Protein AF-A0A432IZ81-F1 (afdb_monomer_lite)

Structure (mmCIF, N/CA/C/O backbone):
data_AF-A0A432IZ81-F1
#
_entry.id   AF-A0A432IZ81-F1
#
loop_
_atom_site.group_PDB
_atom_site.id
_atom_site.type_symbol
_atom_site.label_atom_id
_atom_site.label_alt_id
_atom_site.label_comp_id
_atom_site.label_asym_id
_atom_site.label_entity_id
_atom_site.label_seq_id
_atom_site.pdbx_PDB_ins_code
_atom_site.Cartn_x
_atom_site.Cartn_y
_atom_site.Cartn_z
_atom_site.occupancy
_atom_site.B_iso_or_equiv
_atom_site.auth_seq_id
_atom_site.auth_comp_id
_atom_site.auth_asym_id
_atom_site.auth_atom_id
_atom_site.pdbx_PDB_model_num
ATOM 1 N N . MET A 1 1 ? 14.296 12.253 6.112 1.00 61.66 1 MET A N 1
ATOM 2 C CA . MET A 1 1 ? 14.002 12.483 7.548 1.00 61.66 1 MET A CA 1
ATOM 3 C C . MET A 1 1 ? 13.431 11.189 8.101 1.00 61.66 1 MET A C 1
ATOM 5 O O . MET A 1 1 ? 12.514 10.662 7.489 1.00 61.66 1 MET A O 1
ATOM 9 N N . THR A 1 2 ? 14.007 10.631 9.163 1.00 78.88 2 THR A N 1
ATOM 10 C CA . THR A 1 2 ? 13.543 9.370 9.764 1.00 78.88 2 THR A CA 1
ATOM 11 C C . THR A 1 2 ? 12.497 9.639 10.846 1.00 78.88 2 THR A C 1
ATOM 13 O O . THR A 1 2 ? 12.440 10.733 11.414 1.00 78.88 2 THR A O 1
ATOM 16 N N . LEU A 1 3 ? 11.654 8.644 11.131 1.00 90.25 3 LEU A N 1
ATOM 17 C CA . LEU A 1 3 ? 10.775 8.663 12.301 1.00 90.25 3 LEU A CA 1
ATOM 18 C C . LEU A 1 3 ? 11.588 8.910 13.579 1.00 90.25 3 LEU A C 1
ATOM 20 O O . LEU A 1 3 ? 12.730 8.464 13.699 1.00 90.25 3 LEU A O 1
ATOM 24 N N . THR A 1 4 ? 11.008 9.628 14.543 1.00 92.69 4 THR A N 1
ATOM 25 C CA . THR A 1 4 ? 11.722 9.940 15.785 1.00 92.69 4 THR A CA 1
ATOM 26 C C . THR A 1 4 ? 12.008 8.654 16.574 1.00 92.69 4 THR A C 1
ATOM 28 O O . THR A 1 4 ? 11.141 7.777 16.630 1.00 92.69 4 THR A O 1
ATOM 31 N N . PRO A 1 5 ? 13.162 8.547 17.260 1.00 93.38 5 PRO A N 1
ATOM 32 C CA . PRO A 1 5 ? 13.452 7.398 18.121 1.00 93.38 5 PRO A CA 1
ATOM 33 C C . PRO A 1 5 ? 12.355 7.139 19.165 1.00 93.38 5 PRO A C 1
ATOM 35 O O . PRO A 1 5 ? 12.017 5.994 19.438 1.00 93.38 5 PRO A O 1
ATOM 38 N N . ASP A 1 6 ? 11.736 8.205 19.685 1.00 93.19 6 ASP A N 1
ATOM 39 C CA . ASP A 1 6 ? 10.602 8.129 20.616 1.00 93.19 6 ASP A CA 1
ATOM 40 C C . ASP A 1 6 ? 9.351 7.474 19.997 1.00 93.19 6 ASP A C 1
ATOM 42 O O . ASP A 1 6 ? 8.673 6.699 20.667 1.00 93.19 6 ASP A O 1
ATOM 46 N N . TYR A 1 7 ? 9.048 7.736 18.718 1.00 95.00 7 TYR A N 1
ATOM 47 C CA . TYR A 1 7 ? 7.936 7.068 18.034 1.00 95.00 7 TYR A CA 1
ATOM 48 C C . TYR A 1 7 ? 8.231 5.579 17.841 1.00 95.00 7 TYR A C 1
ATOM 50 O O . TYR A 1 7 ? 7.380 4.746 18.147 1.00 95.00 7 TYR A O 1
ATOM 58 N N . LEU A 1 8 ? 9.443 5.251 17.381 1.00 93.75 8 LEU A N 1
ATOM 59 C CA . LEU A 1 8 ? 9.866 3.873 17.126 1.00 93.75 8 LEU A CA 1
ATOM 60 C C . LEU A 1 8 ? 9.861 3.035 18.407 1.00 93.75 8 LEU A C 1
ATOM 62 O O . LEU A 1 8 ? 9.234 1.981 18.433 1.00 93.75 8 LEU A O 1
ATOM 66 N N . ALA A 1 9 ? 10.461 3.542 19.485 1.00 92.12 9 ALA A N 1
ATOM 67 C CA . ALA A 1 9 ? 10.484 2.860 20.776 1.00 92.12 9 ALA A CA 1
ATOM 68 C C . ALA A 1 9 ? 9.070 2.657 21.344 1.00 92.12 9 ALA A C 1
ATOM 70 O O . ALA A 1 9 ? 8.763 1.606 21.904 1.00 92.12 9 ALA A O 1
ATOM 71 N N . ALA A 1 10 ? 8.179 3.643 21.184 1.00 92.38 10 ALA A N 1
ATOM 72 C CA . ALA A 1 10 ? 6.804 3.519 21.652 1.00 92.38 10 ALA A CA 1
ATOM 73 C C . ALA A 1 10 ? 5.980 2.528 20.808 1.00 92.38 10 ALA A C 1
ATOM 75 O O . ALA A 1 10 ? 5.181 1.779 21.372 1.00 92.38 10 ALA A O 1
ATOM 76 N N . ALA A 1 11 ? 6.186 2.492 19.487 1.00 92.56 11 ALA A N 1
ATOM 77 C CA . ALA A 1 11 ? 5.564 1.509 18.603 1.00 92.56 11 ALA A CA 1
ATOM 78 C C . ALA A 1 11 ? 6.065 0.092 18.920 1.00 92.56 11 ALA A C 1
ATOM 80 O O . ALA A 1 11 ? 5.262 -0.820 19.086 1.00 92.56 11 ALA A O 1
ATOM 81 N N . GLU A 1 12 ? 7.375 -0.088 19.092 1.00 92.12 12 GLU A N 1
ATOM 82 C CA . GLU A 1 12 ? 7.973 -1.367 19.480 1.00 92.12 12 GLU A CA 1
ATOM 83 C C . GLU A 1 12 ? 7.454 -1.846 20.839 1.00 92.12 12 GLU A C 1
ATOM 85 O O . GLU A 1 12 ? 7.038 -2.995 20.959 1.00 92.12 12 GLU A O 1
ATOM 90 N N . ALA A 1 13 ? 7.366 -0.966 21.839 1.00 90.19 13 ALA A N 1
ATOM 91 C CA . ALA A 1 13 ? 6.791 -1.316 23.136 1.00 90.19 13 ALA A CA 1
ATOM 92 C C . ALA A 1 13 ? 5.318 -1.752 23.020 1.00 90.19 13 ALA A C 1
ATOM 94 O O . ALA A 1 13 ? 4.903 -2.721 23.658 1.00 90.19 13 ALA A O 1
ATOM 95 N N . LEU A 1 14 ? 4.524 -1.065 22.194 1.00 89.56 14 LEU A N 1
ATOM 96 C CA . LEU A 1 14 ? 3.099 -1.353 22.019 1.00 89.56 14 LEU A CA 1
ATOM 97 C C . LEU A 1 14 ? 2.796 -2.528 21.096 1.00 89.56 14 LEU A C 1
ATOM 99 O O . LEU A 1 14 ? 1.701 -3.075 21.205 1.00 89.56 14 LEU A O 1
ATOM 103 N N . LEU A 1 15 ? 3.708 -2.921 20.208 1.00 88.94 15 LEU A N 1
ATOM 104 C CA . LEU A 1 15 ? 3.545 -4.069 19.310 1.00 88.94 15 LEU A CA 1
ATOM 105 C C . LEU A 1 15 ? 4.250 -5.317 19.866 1.00 88.94 15 LEU A C 1
ATOM 107 O O . LEU A 1 15 ? 3.649 -6.386 19.920 1.00 88.94 15 LEU A O 1
ATOM 111 N N . GLY A 1 16 ? 5.463 -5.168 20.396 1.00 80.00 16 GLY A N 1
ATOM 112 C CA . GLY A 1 16 ? 6.308 -6.250 20.906 1.00 80.00 16 GLY A CA 1
ATOM 113 C C . GLY A 1 16 ? 5.984 -6.742 22.320 1.00 80.00 16 GLY A C 1
ATOM 114 O O . GLY A 1 16 ? 6.464 -7.806 22.703 1.00 80.00 16 GLY A O 1
ATOM 115 N N . ALA A 1 17 ? 5.166 -6.025 23.106 1.00 68.19 17 ALA A N 1
ATOM 116 C CA . ALA A 1 17 ? 4.790 -6.479 24.448 1.00 68.19 17 ALA A CA 1
ATOM 117 C C . ALA A 1 17 ? 4.138 -7.881 24.401 1.00 68.19 17 ALA A C 1
ATOM 119 O O . ALA A 1 17 ? 3.064 -8.023 23.793 1.00 68.19 17 ALA A O 1
ATOM 120 N N . PRO A 1 18 ? 4.729 -8.902 25.059 1.00 60.81 18 PRO A N 1
ATOM 121 C CA . PRO A 1 18 ? 4.189 -10.253 25.059 1.00 60.81 18 PRO A CA 1
ATOM 122 C C . PRO A 1 18 ? 2.795 -10.300 25.685 1.00 60.81 18 PRO A C 1
ATOM 124 O O . PRO A 1 18 ? 2.566 -9.768 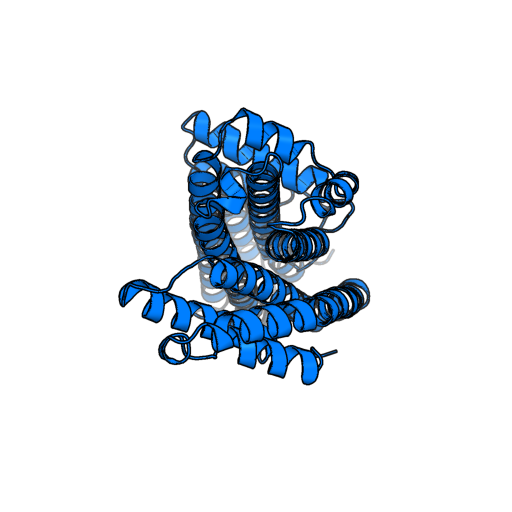26.775 1.00 60.81 18 PRO A O 1
ATOM 127 N N . SER A 1 19 ? 1.853 -10.984 25.038 1.00 56.62 19 SER A N 1
ATOM 128 C CA . SER A 1 19 ? 0.473 -11.073 25.524 1.00 56.62 19 SER A CA 1
ATOM 129 C C . SER A 1 19 ? 0.315 -11.841 26.837 1.00 56.62 19 SER A C 1
ATOM 131 O O . SER A 1 19 ? -0.647 -11.607 27.565 1.00 56.62 19 SER A O 1
ATOM 133 N N . HIS A 1 20 ? 1.283 -12.683 27.211 1.00 53.28 20 HIS A N 1
ATOM 134 C CA . HIS A 1 20 ? 1.262 -13.437 28.470 1.00 53.28 20 HIS A CA 1
ATOM 135 C C . HIS A 1 20 ? 1.512 -12.579 29.727 1.00 53.28 20 HIS A C 1
ATOM 137 O O . HIS A 1 20 ? 1.179 -13.013 30.827 1.00 53.28 20 HIS A O 1
ATOM 143 N N . LEU A 1 21 ? 2.012 -11.343 29.593 1.00 50.69 21 LEU A N 1
ATOM 144 C CA . LEU A 1 21 ? 2.137 -10.396 30.715 1.00 50.69 21 LEU A CA 1
ATOM 145 C C . LEU A 1 21 ? 0.802 -9.706 31.080 1.00 50.69 21 LEU A C 1
ATOM 147 O O . LEU A 1 21 ? 0.771 -8.850 31.963 1.00 50.69 21 LEU A O 1
ATOM 151 N N . ARG A 1 22 ? -0.314 -10.058 30.417 1.00 53.25 22 ARG A N 1
ATOM 152 C CA . ARG A 1 22 ? -1.601 -9.339 30.507 1.00 53.25 22 ARG A CA 1
ATOM 153 C C . ARG A 1 22 ? -2.639 -9.920 31.483 1.00 53.25 22 ARG A C 1
ATOM 155 O O . ARG A 1 22 ? -3.786 -9.484 31.475 1.00 53.25 22 ARG A O 1
ATOM 162 N N . THR A 1 23 ? -2.289 -10.876 32.342 1.00 48.41 23 THR A N 1
ATOM 163 C CA . THR A 1 23 ? -3.268 -11.583 33.201 1.00 48.41 23 THR A CA 1
ATOM 164 C C . THR A 1 23 ? -3.682 -10.846 34.488 1.00 48.41 23 THR A C 1
ATOM 166 O O . THR A 1 23 ? -4.322 -11.441 35.352 1.00 48.41 23 THR A O 1
ATOM 169 N N . LYS A 1 24 ? -3.391 -9.545 34.647 1.00 57.41 24 LYS A N 1
ATOM 170 C CA . LYS A 1 24 ? -3.846 -8.751 35.808 1.00 57.41 24 LYS A CA 1
ATOM 171 C C . LYS A 1 24 ? -4.552 -7.478 35.357 1.00 57.41 24 LYS A C 1
ATOM 173 O O . LYS A 1 24 ? -4.052 -6.768 34.508 1.00 57.41 24 LYS A O 1
ATOM 178 N N . THR A 1 25 ? -5.655 -7.093 35.993 1.00 56.00 25 THR A N 1
ATOM 179 C CA . THR A 1 25 ? -6.416 -5.852 35.711 1.00 56.00 25 THR A CA 1
ATOM 180 C C . THR A 1 25 ? -5.549 -4.577 35.697 1.00 56.00 25 THR A C 1
ATOM 182 O O . THR A 1 25 ? -5.868 -3.604 35.012 1.00 56.00 25 THR A O 1
ATOM 185 N N . ALA A 1 26 ? -4.418 -4.593 36.413 1.00 53.81 26 ALA A N 1
ATOM 186 C CA . ALA A 1 26 ? -3.391 -3.553 36.369 1.00 53.81 26 ALA A CA 1
ATOM 187 C C . ALA A 1 26 ? -2.736 -3.391 34.976 1.00 53.81 26 ALA A C 1
ATOM 189 O O . ALA A 1 26 ? -2.458 -2.263 34.572 1.00 53.81 26 ALA A O 1
ATOM 190 N N . SER A 1 27 ? -2.565 -4.472 34.204 1.00 72.00 27 SER A N 1
ATOM 191 C CA . SER A 1 27 ? -1.982 -4.434 32.856 1.00 72.00 27 SER A CA 1
ATOM 192 C C . SER A 1 27 ? -2.918 -3.812 31.818 1.00 72.00 27 SER A C 1
ATOM 194 O O . SER A 1 27 ? -2.440 -3.185 30.879 1.00 72.00 27 SER A O 1
ATOM 196 N N . ALA A 1 28 ? -4.243 -3.925 31.987 1.00 75.50 28 ALA A N 1
ATOM 197 C CA . ALA A 1 28 ? -5.209 -3.306 31.075 1.00 75.50 28 ALA A CA 1
ATOM 198 C C . ALA A 1 28 ? -5.187 -1.773 31.191 1.00 75.50 28 ALA A C 1
ATOM 200 O O . ALA A 1 28 ? -5.034 -1.078 30.190 1.00 75.50 28 ALA A O 1
ATOM 201 N N . ARG A 1 29 ? -5.249 -1.227 32.416 1.00 81.19 29 ARG A N 1
ATOM 202 C CA . ARG A 1 29 ? -5.144 0.229 32.638 1.00 81.19 29 ARG A CA 1
ATOM 203 C C . ARG A 1 29 ? -3.815 0.792 32.134 1.00 81.19 29 ARG A C 1
ATOM 205 O O . ARG A 1 29 ? -3.798 1.863 31.535 1.00 81.19 29 ARG A O 1
ATOM 212 N N . GLN A 1 30 ? -2.721 0.064 32.354 1.00 85.00 30 GLN A N 1
ATOM 213 C CA . GLN A 1 30 ? -1.401 0.454 31.865 1.00 85.00 30 GLN A CA 1
ATOM 214 C C . GLN A 1 30 ? -1.336 0.454 30.332 1.00 85.00 30 GLN A C 1
ATOM 216 O O . GLN A 1 30 ? -0.816 1.408 29.759 1.00 85.00 30 GLN A O 1
ATOM 221 N N . LEU A 1 31 ? -1.916 -0.553 29.669 1.00 83.50 31 LEU A N 1
ATOM 222 C CA . LEU A 1 31 ? -2.016 -0.595 28.210 1.00 83.50 31 LEU A CA 1
ATOM 223 C C . LEU A 1 31 ? -2.809 0.600 27.671 1.00 83.50 31 LEU A C 1
ATOM 225 O O . LEU A 1 31 ? -2.306 1.309 26.807 1.00 83.50 31 LEU A O 1
ATOM 229 N N . HIS A 1 32 ? -3.997 0.880 28.214 1.00 86.50 32 HIS A N 1
ATOM 230 C CA . HIS A 1 32 ? -4.792 2.047 27.808 1.00 86.50 32 HIS A CA 1
ATOM 231 C C . HIS A 1 32 ? -4.018 3.362 27.982 1.00 86.50 32 HIS A C 1
ATOM 233 O O . HIS A 1 32 ? -4.018 4.206 27.088 1.00 86.50 32 HIS A O 1
ATOM 239 N N . ALA A 1 33 ? -3.292 3.529 29.093 1.00 89.25 33 ALA A N 1
ATOM 240 C CA . ALA A 1 33 ? -2.460 4.710 29.314 1.00 89.25 33 ALA A CA 1
ATOM 241 C C . ALA A 1 33 ? -1.329 4.835 28.275 1.00 89.25 33 ALA A C 1
ATOM 243 O O . ALA A 1 33 ? -1.103 5.923 27.744 1.00 89.25 33 ALA A O 1
ATOM 244 N N . GLN A 1 34 ? -0.646 3.733 27.948 1.00 90.62 34 GLN A N 1
ATOM 245 C CA . GLN A 1 34 ? 0.403 3.710 26.922 1.00 90.62 34 GLN A CA 1
ATOM 246 C C . GLN A 1 34 ? -0.154 4.019 25.530 1.00 90.62 34 GLN A C 1
ATOM 248 O O . GLN A 1 34 ? 0.414 4.830 24.801 1.00 90.62 34 GLN A O 1
ATOM 253 N N . VAL A 1 35 ? -1.290 3.416 25.183 1.00 91.19 35 VAL A N 1
ATOM 254 C CA . VAL A 1 35 ? -1.975 3.617 23.904 1.00 91.19 35 VAL A CA 1
ATOM 255 C C . VAL A 1 35 ? -2.435 5.070 23.755 1.00 91.19 35 VAL A C 1
ATOM 257 O O . VAL A 1 35 ? -2.160 5.712 22.739 1.00 91.19 35 VAL A O 1
ATOM 260 N N . ARG A 1 36 ? -3.028 5.652 24.801 1.00 91.38 36 ARG A N 1
ATOM 261 C CA . ARG A 1 36 ? -3.405 7.071 24.824 1.00 91.38 36 ARG A CA 1
ATOM 262 C C . ARG A 1 36 ? -2.196 7.997 24.683 1.00 91.38 36 ARG A C 1
ATOM 264 O O . ARG A 1 36 ? -2.266 8.985 23.956 1.00 91.38 36 ARG A O 1
ATOM 271 N N . ALA A 1 37 ? -1.082 7.670 25.338 1.00 93.31 37 ALA A N 1
ATOM 272 C CA . ALA A 1 37 ? 0.166 8.424 25.222 1.00 93.31 37 ALA A CA 1
ATOM 273 C C . ALA A 1 37 ? 0.827 8.289 23.836 1.00 93.31 37 ALA A C 1
ATOM 275 O O . ALA A 1 37 ? 1.591 9.164 23.429 1.00 93.31 37 ALA A O 1
ATOM 276 N N . PHE A 1 38 ? 0.539 7.217 23.093 1.00 95.19 38 PHE A N 1
ATOM 277 C CA . PHE A 1 38 ? 1.070 7.000 21.750 1.00 95.19 38 PHE A CA 1
ATOM 278 C C . PHE A 1 38 ? 0.345 7.811 20.672 1.00 95.19 38 PHE A C 1
ATOM 280 O O . PHE A 1 38 ? 0.980 8.273 19.725 1.00 95.19 38 PHE A O 1
ATOM 287 N N . LEU A 1 39 ? -0.956 8.067 20.823 1.00 94.25 39 LEU A N 1
ATOM 288 C CA . LEU A 1 39 ? -1.757 8.753 19.805 1.00 94.25 39 LEU A CA 1
ATOM 289 C C . LEU A 1 39 ? -1.184 10.127 19.359 1.00 94.25 39 LEU A C 1
ATOM 291 O O . LEU A 1 39 ? -1.084 10.364 18.152 1.00 94.25 39 LEU A O 1
ATOM 295 N N . PRO A 1 40 ? -0.730 11.034 20.254 1.00 95.69 40 PRO A N 1
ATOM 296 C CA . PRO A 1 40 ? -0.061 12.271 19.837 1.00 95.69 40 PRO A CA 1
ATOM 297 C C . PRO A 1 40 ? 1.232 12.036 19.041 1.00 95.69 40 PRO A C 1
ATOM 299 O O . PRO A 1 40 ? 1.546 12.820 18.142 1.00 95.69 40 PRO A O 1
ATOM 302 N N . ARG A 1 41 ? 1.968 10.956 19.339 1.00 96.31 41 ARG A N 1
ATOM 303 C CA . ARG A 1 41 ? 3.182 10.570 18.603 1.00 96.31 41 ARG A CA 1
ATOM 304 C C . ARG A 1 41 ? 2.834 10.105 17.192 1.00 96.31 41 ARG A C 1
ATOM 306 O O . ARG A 1 41 ? 3.469 10.567 16.251 1.00 96.31 41 ARG A O 1
ATOM 313 N N . SER A 1 42 ? 1.789 9.288 17.036 1.00 96.38 42 SER A N 1
ATOM 314 C CA . SER A 1 42 ? 1.278 8.857 15.723 1.00 96.38 42 SER A CA 1
ATOM 315 C C . SER A 1 42 ? 0.846 10.038 14.848 1.00 96.38 42 SER A C 1
ATOM 317 O O . SER A 1 42 ? 1.251 10.146 13.688 1.00 96.38 42 SER A O 1
ATOM 319 N N . ARG A 1 43 ? 0.133 11.010 15.427 1.00 96.06 43 ARG A N 1
ATOM 320 C CA . ARG A 1 43 ? -0.225 12.267 14.743 1.00 96.06 43 ARG A CA 1
ATOM 321 C C . ARG A 1 43 ? 0.993 13.064 14.294 1.00 96.06 43 ARG A C 1
ATOM 323 O O . ARG A 1 43 ? 1.013 13.609 13.191 1.00 96.06 43 ARG A O 1
ATOM 330 N N . LYS A 1 44 ? 2.001 13.181 15.162 1.00 96.31 44 LYS A N 1
ATOM 331 C CA . LYS A 1 44 ? 3.244 13.891 14.842 1.00 96.31 44 LYS A CA 1
ATOM 332 C C . LYS A 1 44 ? 4.001 13.181 13.716 1.00 96.31 44 LYS A C 1
ATOM 334 O O . LYS A 1 44 ? 4.359 13.839 12.745 1.00 96.31 44 LYS A O 1
ATOM 339 N N . ALA A 1 45 ? 4.150 11.859 13.806 1.00 95.06 45 ALA A N 1
ATOM 340 C CA . ALA A 1 45 ? 4.772 11.034 12.776 1.00 95.06 45 ALA A CA 1
ATOM 341 C C . ALA A 1 45 ? 4.085 11.211 11.413 1.00 95.06 45 ALA A C 1
ATOM 343 O O . ALA A 1 45 ? 4.761 11.488 10.429 1.00 95.06 45 ALA A O 1
ATOM 344 N N . SER A 1 46 ? 2.748 11.167 11.368 1.00 95.12 46 SER A N 1
ATOM 345 C CA . SER A 1 46 ? 1.966 11.428 10.148 1.00 95.12 46 SER A CA 1
ATOM 346 C C . SER A 1 46 ? 2.293 12.793 9.524 1.00 95.12 46 SER A C 1
ATOM 348 O O . SER A 1 46 ? 2.589 12.890 8.333 1.00 95.12 46 SER A O 1
ATOM 350 N N . LYS A 1 47 ? 2.328 13.861 10.335 1.00 95.69 47 LYS A N 1
ATOM 351 C CA . LYS A 1 47 ? 2.663 15.219 9.867 1.00 95.69 47 LYS A CA 1
ATOM 352 C C . LYS A 1 47 ? 4.093 15.328 9.341 1.00 95.69 47 LYS A C 1
ATOM 354 O O . LYS A 1 47 ? 4.313 15.998 8.332 1.00 95.69 47 LYS A O 1
ATOM 359 N N . ASP A 1 48 ? 5.055 14.723 10.028 1.00 95.19 48 ASP A N 1
ATOM 360 C CA . ASP A 1 48 ? 6.471 14.799 9.660 1.00 95.19 48 ASP A CA 1
ATOM 361 C C . ASP A 1 48 ? 6.764 13.967 8.398 1.00 95.19 48 ASP A C 1
ATOM 363 O O . ASP A 1 48 ? 7.441 14.444 7.480 1.00 95.19 48 ASP A O 1
ATOM 367 N N . LEU A 1 49 ? 6.164 12.778 8.289 1.00 94.94 49 LEU A N 1
ATOM 368 C CA . LEU A 1 49 ? 6.233 11.949 7.087 1.00 94.94 49 LEU A CA 1
ATOM 369 C C . LEU A 1 49 ? 5.544 12.620 5.896 1.00 94.94 49 LEU A C 1
ATOM 371 O O . LEU A 1 49 ? 6.144 12.698 4.830 1.00 94.94 49 LEU A O 1
ATOM 375 N N . ARG A 1 50 ? 4.349 13.202 6.079 1.00 94.69 50 ARG A N 1
ATOM 376 C CA . ARG A 1 50 ? 3.664 13.977 5.030 1.00 94.69 50 ARG A CA 1
ATOM 377 C C . ARG A 1 50 ? 4.548 15.095 4.491 1.00 94.69 50 ARG A C 1
ATOM 379 O O . ARG A 1 50 ? 4.654 15.257 3.281 1.00 94.69 50 ARG A O 1
ATOM 386 N N . LYS A 1 51 ? 5.187 15.875 5.370 1.00 94.25 51 LYS A N 1
ATOM 387 C CA . LYS A 1 51 ? 6.098 16.949 4.940 1.00 94.25 51 LYS A CA 1
ATOM 388 C C . LYS A 1 51 ? 7.251 16.399 4.109 1.00 94.25 51 LYS A C 1
ATOM 390 O O . LYS A 1 51 ? 7.607 17.021 3.117 1.00 94.25 51 LYS A O 1
ATOM 395 N N . THR A 1 52 ? 7.822 15.269 4.518 1.00 92.19 52 THR A N 1
ATOM 396 C CA . THR A 1 52 ? 8.924 14.617 3.797 1.00 92.19 52 THR A CA 1
ATOM 397 C C . THR A 1 52 ? 8.460 14.143 2.423 1.00 92.19 52 THR A C 1
ATOM 399 O O . THR A 1 52 ? 9.067 14.500 1.418 1.00 92.19 52 THR A O 1
ATOM 402 N N . TRP A 1 53 ? 7.332 13.435 2.379 1.00 91.06 53 TRP A N 1
ATOM 403 C CA . TRP A 1 53 ? 6.719 12.922 1.158 1.00 91.06 53 TRP A CA 1
ATOM 404 C C . TRP A 1 53 ? 6.362 14.037 0.159 1.00 91.06 53 TRP A C 1
ATOM 406 O O . TRP A 1 53 ? 6.688 13.929 -1.016 1.00 91.06 53 TRP A O 1
ATOM 416 N N . GLN A 1 54 ? 5.778 15.150 0.625 1.00 89.75 54 GLN A N 1
ATOM 417 C CA . GLN A 1 54 ? 5.371 16.268 -0.240 1.00 89.75 54 GLN A CA 1
ATOM 418 C C . GLN A 1 54 ? 6.530 17.164 -0.699 1.00 89.75 54 GLN A C 1
ATOM 420 O O . GLN A 1 54 ? 6.438 17.785 -1.754 1.00 89.75 54 GLN A O 1
ATOM 425 N N . ARG A 1 55 ? 7.583 17.323 0.115 1.00 91.31 55 ARG A N 1
ATOM 426 C CA . ARG A 1 55 ? 8.660 18.292 -0.164 1.00 91.31 55 ARG A CA 1
ATOM 427 C C . ARG A 1 55 ? 9.870 17.677 -0.843 1.00 91.31 55 ARG A C 1
ATOM 429 O O . ARG A 1 55 ? 10.634 18.421 -1.458 1.00 91.31 55 ARG A O 1
ATOM 436 N N . SER A 1 56 ? 10.084 16.371 -0.697 1.00 90.00 56 SER A N 1
ATOM 437 C CA . SER A 1 56 ? 11.265 15.751 -1.280 1.00 90.00 56 SER A CA 1
ATOM 438 C C . SER A 1 56 ? 11.173 15.740 -2.804 1.00 90.00 56 SER A C 1
ATOM 440 O O . SER A 1 56 ? 10.188 15.292 -3.384 1.00 90.00 56 SER A O 1
ATOM 442 N N . GLN A 1 57 ? 12.231 16.234 -3.441 1.00 89.19 57 GLN A N 1
ATOM 443 C CA . GLN A 1 57 ? 12.443 16.126 -4.886 1.00 89.19 57 GLN A CA 1
ATOM 444 C C . GLN A 1 57 ? 13.129 14.799 -5.254 1.00 89.19 57 GLN A C 1
ATOM 446 O O . GLN A 1 57 ? 13.273 14.474 -6.428 1.00 89.19 57 GLN A O 1
ATOM 451 N N . ILE A 1 58 ? 13.577 14.031 -4.253 1.00 89.12 58 ILE A N 1
ATOM 452 C CA . ILE A 1 58 ? 14.293 12.773 -4.441 1.00 89.12 58 ILE A CA 1
ATOM 453 C C . ILE A 1 58 ? 13.278 11.633 -4.363 1.00 89.12 58 ILE A C 1
ATOM 455 O O . ILE A 1 58 ? 12.720 11.358 -3.300 1.00 89.12 58 ILE A O 1
ATOM 459 N N . VAL A 1 59 ? 13.073 10.928 -5.480 1.00 86.81 59 VAL A N 1
ATOM 460 C CA . VAL A 1 59 ? 12.120 9.804 -5.587 1.00 86.81 59 VAL A CA 1
ATOM 461 C C . VAL A 1 59 ? 12.335 8.771 -4.477 1.00 86.81 59 VAL A C 1
ATOM 463 O O . VAL A 1 59 ? 11.380 8.366 -3.820 1.00 86.81 59 VAL A O 1
ATOM 466 N N . GLY A 1 60 ? 13.592 8.413 -4.198 1.00 89.81 60 GLY A N 1
ATOM 467 C CA . GLY A 1 60 ? 13.933 7.470 -3.131 1.00 89.81 60 GLY A CA 1
ATOM 468 C C . GLY A 1 60 ? 13.440 7.909 -1.750 1.00 89.81 60 GLY A C 1
ATOM 469 O O . GLY A 1 60 ? 12.856 7.110 -1.028 1.00 89.81 60 GLY A O 1
ATOM 470 N N . GLU A 1 61 ? 13.588 9.184 -1.386 1.00 91.88 61 GLU A N 1
ATOM 471 C CA . GLU A 1 61 ? 13.101 9.682 -0.093 1.00 91.88 61 GLU A CA 1
ATOM 472 C C . GLU A 1 61 ? 11.571 9.697 -0.011 1.00 91.88 61 GLU A C 1
ATOM 474 O O . GLU A 1 61 ? 11.019 9.391 1.049 1.00 91.88 61 GLU A O 1
ATOM 479 N N . ARG A 1 62 ? 10.882 10.017 -1.118 1.00 91.19 62 ARG A N 1
ATOM 480 C CA . ARG A 1 62 ? 9.415 9.922 -1.190 1.00 91.19 62 ARG A CA 1
ATOM 481 C C . ARG A 1 62 ? 8.955 8.481 -0.982 1.00 91.19 62 ARG A C 1
ATOM 483 O O . ARG A 1 62 ? 8.075 8.258 -0.156 1.00 91.19 62 ARG A O 1
ATOM 490 N N . ASN A 1 63 ? 9.597 7.521 -1.650 1.00 92.44 63 ASN A N 1
ATOM 491 C CA . ASN A 1 63 ? 9.286 6.095 -1.525 1.00 92.44 63 ASN A CA 1
ATOM 492 C C . ASN A 1 63 ? 9.469 5.594 -0.085 1.00 92.44 63 ASN A C 1
ATOM 494 O O . ASN A 1 63 ? 8.612 4.888 0.441 1.00 92.44 63 ASN A O 1
ATOM 498 N N . LEU A 1 64 ? 10.553 5.994 0.588 1.00 95.06 64 LEU A N 1
ATOM 499 C CA . LEU A 1 64 ? 10.782 5.623 1.989 1.00 95.06 64 LEU A CA 1
ATOM 500 C C . LEU A 1 64 ? 9.721 6.232 2.917 1.00 95.06 64 LEU A C 1
ATOM 502 O O . LEU A 1 64 ? 9.194 5.534 3.783 1.00 95.06 64 LEU A O 1
ATOM 506 N N . ALA A 1 65 ? 9.372 7.508 2.720 1.00 95.19 65 ALA A N 1
ATOM 507 C CA . ALA A 1 65 ? 8.328 8.168 3.503 1.00 95.19 65 ALA A CA 1
ATOM 508 C C . ALA A 1 65 ? 6.950 7.517 3.293 1.00 95.19 65 ALA A C 1
ATOM 510 O O . ALA A 1 65 ? 6.172 7.403 4.239 1.00 95.19 65 ALA A O 1
ATOM 511 N N . GLU A 1 66 ? 6.664 7.060 2.074 1.00 95.50 66 GLU A N 1
ATOM 512 C CA . GLU A 1 66 ? 5.439 6.347 1.720 1.00 95.50 66 GLU A CA 1
ATOM 513 C C . GLU A 1 66 ? 5.338 4.989 2.433 1.00 95.50 66 GLU A C 1
ATOM 515 O O . GLU A 1 66 ? 4.345 4.714 3.108 1.00 95.50 66 GLU A O 1
ATOM 520 N N . VAL A 1 67 ? 6.399 4.175 2.387 1.00 96.88 67 VAL A N 1
ATOM 521 C CA . VAL A 1 67 ? 6.474 2.900 3.125 1.00 96.88 67 VAL A CA 1
ATOM 522 C C . VAL A 1 67 ? 6.320 3.123 4.630 1.00 96.88 67 VAL A C 1
ATOM 524 O O . VAL A 1 67 ? 5.594 2.388 5.300 1.00 96.88 67 VAL A O 1
ATOM 527 N N . GLN A 1 68 ? 6.945 4.168 5.174 1.00 97.44 68 GLN A N 1
ATOM 528 C CA . GLN A 1 68 ? 6.803 4.516 6.588 1.00 97.44 68 GLN A CA 1
ATOM 529 C C . GLN A 1 68 ? 5.384 4.984 6.940 1.00 97.44 68 GLN A C 1
ATOM 531 O O . GLN A 1 68 ? 4.911 4.683 8.035 1.00 97.44 68 GLN A O 1
ATOM 536 N N . LEU A 1 69 ? 4.680 5.680 6.039 1.00 97.00 69 LEU A N 1
ATOM 537 C CA . LEU A 1 69 ? 3.271 6.056 6.221 1.00 97.00 69 LEU A CA 1
ATOM 538 C C . LEU A 1 69 ? 2.357 4.827 6.223 1.00 97.00 69 LEU A C 1
ATOM 540 O O . LEU A 1 69 ? 1.497 4.717 7.101 1.00 97.00 69 LEU A O 1
ATOM 544 N N . LEU A 1 70 ? 2.566 3.883 5.304 1.00 97.69 70 LEU A N 1
ATOM 545 C CA . LEU A 1 70 ? 1.858 2.600 5.289 1.00 97.69 70 LEU A CA 1
ATOM 546 C C . LEU A 1 70 ? 2.114 1.808 6.582 1.00 97.69 70 LEU A C 1
ATOM 548 O O . LEU A 1 70 ? 1.177 1.362 7.241 1.00 97.69 70 LEU A O 1
ATOM 552 N N . ALA A 1 71 ? 3.370 1.701 7.017 1.00 97.81 71 ALA A N 1
ATOM 553 C CA . ALA A 1 71 ? 3.728 1.011 8.255 1.00 97.81 71 ALA A CA 1
ATOM 554 C C . ALA A 1 71 ? 3.186 1.719 9.514 1.00 97.81 71 ALA A C 1
ATOM 556 O O . ALA A 1 71 ? 2.774 1.063 10.475 1.00 97.81 71 ALA A O 1
ATOM 557 N N . ALA A 1 72 ? 3.121 3.053 9.520 1.00 97.69 72 ALA A N 1
ATOM 558 C CA . ALA A 1 72 ? 2.484 3.813 10.594 1.00 97.69 72 ALA A CA 1
ATOM 559 C C . ALA A 1 72 ? 0.958 3.609 10.612 1.00 97.69 72 ALA A C 1
ATOM 561 O O . ALA A 1 72 ? 0.378 3.460 11.684 1.00 97.69 72 ALA A O 1
ATOM 562 N N . THR A 1 73 ? 0.322 3.520 9.441 1.00 97.94 73 THR A N 1
ATOM 563 C CA . THR A 1 73 ? -1.102 3.163 9.301 1.00 97.94 73 THR A CA 1
ATOM 564 C C . THR A 1 73 ? -1.369 1.777 9.880 1.00 97.94 73 THR A C 1
ATOM 566 O O . THR A 1 73 ? -2.258 1.602 10.711 1.00 97.94 73 THR A O 1
ATOM 569 N N . ALA A 1 74 ? -0.551 0.795 9.502 1.00 97.75 74 ALA A N 1
ATOM 570 C CA . ALA A 1 74 ? -0.626 -0.556 10.034 1.00 97.75 74 ALA A CA 1
ATOM 571 C C . ALA A 1 74 ? -0.406 -0.601 11.556 1.00 97.75 74 ALA A C 1
ATOM 573 O O . ALA A 1 74 ? -1.123 -1.312 12.254 1.00 97.75 74 ALA A O 1
ATOM 574 N N . THR A 1 75 ? 0.534 0.190 12.087 1.00 97.31 75 THR A N 1
ATOM 575 C CA . THR A 1 75 ? 0.746 0.338 13.539 1.00 97.31 75 THR A CA 1
ATOM 576 C C . THR A 1 75 ? -0.528 0.791 14.250 1.00 97.31 75 THR A C 1
ATOM 578 O O . THR A 1 75 ? -0.916 0.183 15.246 1.00 97.31 75 THR A O 1
ATOM 581 N N . ASP A 1 76 ? -1.199 1.827 13.741 1.00 96.88 76 ASP A N 1
ATOM 582 C CA . ASP A 1 76 ? -2.422 2.349 14.356 1.00 96.88 76 ASP A CA 1
ATOM 583 C C . ASP A 1 76 ? -3.550 1.311 14.354 1.00 96.88 76 ASP A C 1
ATOM 585 O O . ASP A 1 76 ? -4.202 1.100 15.378 1.00 96.88 76 ASP A O 1
ATOM 589 N N . LEU A 1 77 ? -3.748 0.613 13.232 1.00 96.06 77 LEU A N 1
ATOM 590 C CA . LEU A 1 77 ? -4.759 -0.438 13.122 1.00 96.06 77 LEU A CA 1
ATOM 591 C C . LEU A 1 77 ? -4.431 -1.648 14.009 1.00 96.06 77 LEU A C 1
ATOM 593 O O . LEU A 1 77 ? -5.331 -2.224 14.618 1.00 96.06 77 LEU A O 1
ATOM 597 N N . ALA A 1 78 ? -3.153 -2.011 14.136 1.00 94.44 78 ALA A N 1
ATOM 598 C CA . ALA A 1 78 ? -2.712 -3.080 15.022 1.00 94.44 78 ALA A CA 1
ATOM 599 C C . ALA A 1 78 ? -2.960 -2.703 16.487 1.00 94.44 78 ALA A C 1
ATOM 601 O O . ALA A 1 78 ? -3.517 -3.494 17.242 1.00 94.44 78 ALA A O 1
ATOM 602 N N . ILE A 1 79 ? -2.640 -1.472 16.893 1.00 92.62 79 ILE A N 1
ATOM 603 C CA . ILE A 1 79 ? -2.943 -0.976 18.242 1.00 92.62 79 ILE A CA 1
ATOM 604 C C . ILE A 1 79 ? -4.455 -0.980 18.497 1.00 92.62 79 ILE A C 1
ATOM 606 O O . ILE A 1 79 ? -4.891 -1.469 19.541 1.00 92.62 79 ILE A O 1
ATOM 610 N N . ALA A 1 80 ? -5.259 -0.506 17.540 1.00 91.94 80 ALA A N 1
ATOM 611 C CA . ALA A 1 80 ? -6.717 -0.550 17.629 1.00 91.94 80 ALA A CA 1
A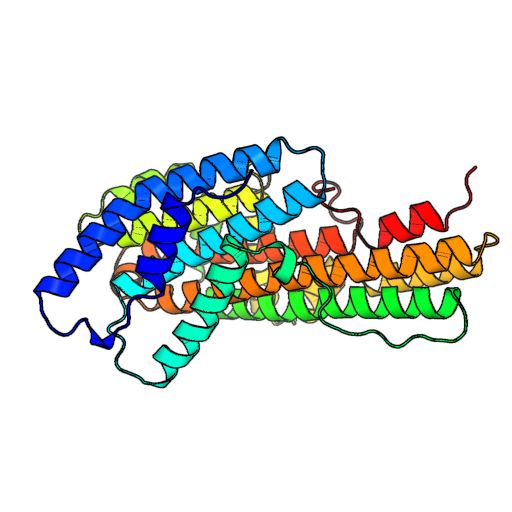TOM 612 C C . ALA A 1 80 ? -7.237 -1.989 17.796 1.00 91.94 80 ALA A C 1
ATOM 614 O O . ALA A 1 80 ? -8.115 -2.243 18.619 1.00 91.94 80 ALA A O 1
ATOM 615 N N . GLN A 1 81 ? -6.662 -2.944 17.063 1.00 90.62 81 GLN A N 1
ATOM 616 C CA . GLN A 1 81 ? -7.014 -4.359 17.151 1.00 90.62 81 GLN A CA 1
ATOM 617 C C . GLN A 1 81 ? -6.639 -4.936 18.525 1.00 90.62 81 GLN A C 1
ATOM 619 O O . GLN A 1 81 ? -7.453 -5.621 19.148 1.00 90.62 81 GLN A O 1
ATOM 624 N N . ARG A 1 82 ? -5.467 -4.580 19.065 1.00 86.88 82 ARG A N 1
ATOM 625 C CA . ARG A 1 82 ? -5.008 -5.006 20.400 1.00 86.88 82 ARG A CA 1
ATOM 626 C C . ARG A 1 82 ? -5.814 -4.428 21.560 1.00 86.88 82 ARG A C 1
ATOM 628 O O . ARG A 1 82 ? -5.820 -5.042 22.626 1.00 86.88 82 ARG A O 1
ATOM 635 N N . LEU A 1 83 ? -6.462 -3.273 21.388 1.00 85.44 83 LEU A N 1
ATOM 636 C CA . LEU A 1 83 ? -7.396 -2.728 22.383 1.00 85.44 83 LEU A CA 1
ATOM 637 C C . LEU A 1 83 ? -8.654 -3.593 22.533 1.00 85.44 83 LEU A C 1
ATOM 639 O O . LEU A 1 83 ? -9.349 -3.483 23.541 1.00 85.44 83 LEU A O 1
ATOM 643 N N . PHE A 1 84 ? -8.954 -4.430 21.538 1.00 79.94 84 PHE A N 1
ATOM 644 C CA . PHE A 1 84 ? -10.191 -5.194 21.489 1.00 79.94 84 PHE A CA 1
ATOM 645 C C . PHE A 1 84 ? -9.996 -6.714 21.630 1.00 79.94 84 PHE A C 1
ATOM 647 O O . PHE A 1 84 ? -10.809 -7.387 22.266 1.00 79.94 84 PHE A O 1
ATOM 654 N N . VAL A 1 85 ? -8.940 -7.281 21.045 1.00 71.00 85 VAL A N 1
ATOM 655 C CA . VAL A 1 85 ? -8.756 -8.737 21.002 1.00 71.00 85 VAL A CA 1
ATOM 656 C C . VAL A 1 85 ? -8.161 -9.260 22.314 1.00 71.00 85 VAL A C 1
ATOM 658 O O . VAL A 1 85 ? -6.997 -9.017 22.634 1.00 71.00 85 VAL A O 1
ATOM 661 N N . ASN A 1 86 ? -8.942 -10.061 23.043 1.00 64.94 86 ASN A N 1
ATOM 662 C CA . ASN A 1 86 ? -8.413 -10.969 24.062 1.00 64.94 86 ASN A CA 1
ATOM 663 C C . ASN A 1 86 ? -7.731 -12.143 23.337 1.00 64.94 86 ASN A C 1
ATOM 665 O O . ASN A 1 86 ? -8.406 -13.066 22.891 1.00 64.94 86 ASN A O 1
ATOM 669 N N . GLU A 1 87 ? -6.408 -12.080 23.159 1.00 59.78 87 GLU A N 1
ATOM 670 C CA . GLU A 1 87 ? -5.597 -13.071 22.422 1.00 59.78 87 GLU A CA 1
ATOM 671 C C . GLU A 1 87 ? -5.629 -14.474 23.080 1.00 59.78 87 GLU A C 1
ATOM 673 O O . GLU A 1 87 ? -4.713 -14.857 23.820 1.00 59.78 87 GLU A O 1
ATOM 678 N N . SER A 1 88 ? -6.683 -15.261 22.836 1.00 55.88 88 SER A N 1
ATOM 679 C CA . SER A 1 88 ? -6.843 -16.587 23.448 1.00 55.88 88 SER A CA 1
ATOM 680 C C . SER A 1 88 ? -6.325 -17.755 22.600 1.00 55.88 88 SER A C 1
ATOM 682 O O . SER A 1 88 ? -6.089 -18.818 23.168 1.00 55.88 88 SER A O 1
ATOM 684 N N . SER A 1 89 ? -6.099 -17.600 21.286 1.00 69.38 89 SER A N 1
ATOM 685 C CA . SER A 1 89 ? -5.628 -18.698 20.420 1.00 69.38 89 SER A CA 1
ATOM 686 C C . SER A 1 89 ? -4.139 -18.590 20.060 1.00 69.38 89 SER A C 1
ATOM 688 O O . SER A 1 89 ? -3.595 -17.499 19.894 1.00 69.38 89 SER A O 1
ATOM 690 N N . ALA A 1 90 ? -3.463 -19.740 19.942 1.00 69.75 90 ALA A N 1
ATOM 691 C CA . ALA A 1 90 ? -2.048 -19.815 19.567 1.00 69.75 90 ALA A CA 1
ATOM 692 C C . ALA A 1 90 ? -1.797 -19.323 18.129 1.00 69.75 90 ALA A C 1
ATOM 694 O O . ALA A 1 90 ? -0.832 -18.602 17.896 1.00 69.75 90 ALA A O 1
ATOM 695 N N . GLN A 1 91 ? -2.711 -19.627 17.202 1.00 72.62 91 GLN A N 1
ATOM 696 C CA . GLN A 1 91 ? -2.628 -19.199 15.802 1.00 72.62 91 GLN A CA 1
ATOM 697 C C . GLN A 1 91 ? -2.622 -17.667 15.658 1.00 72.62 91 GLN A C 1
ATOM 699 O O . GLN A 1 91 ? -1.785 -17.114 14.952 1.00 72.62 91 GLN A O 1
ATOM 704 N N . MET A 1 92 ? -3.469 -16.959 16.416 1.00 73.94 92 MET A N 1
ATOM 705 C CA . MET A 1 92 ? -3.483 -15.490 16.396 1.00 73.94 92 MET A CA 1
ATOM 706 C C . MET A 1 92 ? -2.182 -14.874 16.931 1.00 73.94 92 MET A C 1
ATOM 708 O O . MET A 1 92 ? -1.850 -13.748 16.567 1.00 73.94 92 MET A O 1
ATOM 712 N N . ARG A 1 93 ? -1.428 -15.584 17.785 1.00 75.25 93 ARG A N 1
ATOM 713 C CA . ARG A 1 93 ? -0.136 -15.095 18.298 1.00 75.25 93 ARG A CA 1
ATOM 714 C C . ARG A 1 93 ? 0.962 -15.178 17.245 1.00 75.25 93 ARG A C 1
ATOM 716 O O . ARG A 1 93 ? 1.747 -14.241 17.127 1.00 75.25 93 ARG A O 1
ATOM 723 N N . GLU A 1 94 ? 1.014 -16.272 16.492 1.00 77.00 94 GLU A N 1
ATOM 724 C CA . GLU A 1 94 ? 2.000 -16.454 15.423 1.00 77.00 94 GLU A CA 1
ATOM 725 C C . GLU A 1 94 ? 1.777 -15.444 14.290 1.00 77.00 94 GLU A C 1
ATOM 727 O O . GLU A 1 94 ? 2.700 -14.721 13.907 1.00 77.00 94 GLU A O 1
ATOM 732 N N . GLU A 1 95 ? 0.526 -15.291 13.848 1.00 80.31 95 GLU A N 1
ATOM 733 C CA . GLU A 1 95 ? 0.143 -14.278 12.859 1.00 80.31 95 GLU A CA 1
ATOM 734 C C . GLU A 1 95 ? 0.465 -12.854 13.348 1.00 80.31 95 GLU A C 1
ATOM 736 O O . GLU A 1 95 ? 1.027 -12.048 12.603 1.00 80.31 95 GLU A O 1
ATOM 741 N N . SER A 1 96 ? 0.199 -12.555 14.625 1.00 82.75 96 SER A N 1
ATOM 742 C CA . SER A 1 96 ? 0.535 -11.264 15.243 1.00 82.75 96 SER A CA 1
ATOM 743 C C . SER A 1 96 ? 2.044 -10.978 15.236 1.00 82.75 96 SER A C 1
ATOM 745 O O . SER A 1 96 ? 2.456 -9.836 15.009 1.00 82.75 96 SER A O 1
ATOM 747 N N . SER A 1 97 ? 2.887 -12.004 15.405 1.00 85.88 97 SER A N 1
ATOM 748 C CA . SER A 1 97 ? 4.345 -11.857 15.326 1.00 85.88 97 SER A CA 1
ATOM 749 C C . SER A 1 97 ? 4.799 -11.472 13.916 1.00 85.88 97 SER A C 1
ATOM 751 O O . SER A 1 97 ? 5.552 -10.511 13.761 1.00 85.88 97 SER A O 1
ATOM 753 N N . ALA A 1 98 ? 4.317 -12.167 12.880 1.00 89.00 98 ALA A N 1
ATOM 754 C CA . ALA A 1 98 ? 4.681 -11.877 11.489 1.00 89.00 98 ALA A CA 1
ATOM 755 C C . ALA A 1 98 ? 4.216 -10.476 11.041 1.00 89.00 98 ALA A C 1
ATOM 757 O O . ALA A 1 98 ? 4.969 -9.734 10.396 1.00 89.00 98 ALA A O 1
ATOM 758 N N . ILE A 1 99 ? 2.999 -10.085 11.442 1.00 92.06 99 ILE A N 1
ATOM 759 C CA . ILE A 1 99 ? 2.455 -8.734 11.245 1.00 92.06 99 ILE A CA 1
ATOM 760 C C . ILE A 1 99 ? 3.372 -7.705 11.914 1.00 92.06 99 ILE A C 1
ATOM 762 O O . ILE A 1 99 ? 3.836 -6.770 11.261 1.00 92.06 99 ILE A O 1
ATOM 766 N N . THR A 1 100 ? 3.702 -7.911 13.190 1.00 92.81 100 THR A N 1
ATOM 767 C CA . THR A 1 100 ? 4.555 -7.000 13.964 1.00 92.81 100 THR A CA 1
ATOM 768 C C . THR A 1 100 ? 5.937 -6.843 13.335 1.00 92.81 100 THR A C 1
ATOM 770 O O . THR A 1 100 ? 6.402 -5.718 13.164 1.00 92.81 100 THR A O 1
ATOM 773 N N . THR A 1 101 ? 6.583 -7.937 12.923 1.00 93.88 101 THR A N 1
ATOM 774 C CA . THR A 1 101 ? 7.892 -7.880 12.254 1.00 93.88 101 THR A CA 1
ATOM 775 C C . THR A 1 101 ? 7.838 -7.056 10.968 1.00 93.88 101 THR A C 1
ATOM 777 O O . THR A 1 101 ? 8.740 -6.257 10.716 1.00 93.88 101 THR A O 1
ATOM 780 N N . THR A 1 102 ? 6.785 -7.217 10.166 1.00 95.31 102 THR A N 1
ATOM 781 C CA . THR A 1 102 ? 6.628 -6.482 8.901 1.00 95.31 102 THR A CA 1
ATOM 782 C C . THR A 1 102 ? 6.403 -4.991 9.148 1.00 95.31 102 THR A C 1
ATOM 784 O O . THR A 1 102 ? 7.067 -4.164 8.522 1.00 95.31 102 THR A O 1
ATOM 787 N N . ILE A 1 103 ? 5.542 -4.644 10.113 1.00 96.69 103 ILE A N 1
ATOM 788 C CA . ILE A 1 103 ? 5.316 -3.256 10.538 1.00 96.69 103 ILE A CA 1
ATOM 789 C C . ILE A 1 103 ? 6.630 -2.626 11.006 1.00 96.69 103 ILE A C 1
ATOM 791 O O . ILE A 1 103 ? 7.039 -1.591 10.483 1.00 96.69 103 ILE A O 1
ATOM 795 N N . LEU A 1 104 ? 7.323 -3.260 11.958 1.00 95.88 104 LEU A N 1
ATOM 796 C CA . LEU A 1 104 ? 8.560 -2.721 12.525 1.00 95.88 104 LEU A CA 1
ATOM 797 C C . LEU A 1 104 ? 9.651 -2.573 11.464 1.00 95.88 104 LEU A C 1
ATOM 799 O O . LEU A 1 104 ? 10.368 -1.572 11.476 1.00 95.88 104 LEU A O 1
ATOM 803 N N . ARG A 1 105 ? 9.744 -3.502 10.504 1.00 96.06 105 ARG A N 1
ATOM 804 C CA . ARG A 1 105 ? 10.643 -3.368 9.351 1.00 96.06 105 ARG A CA 1
ATOM 805 C C . ARG A 1 105 ? 10.295 -2.145 8.503 1.00 96.06 105 ARG A C 1
ATOM 807 O O . ARG A 1 105 ? 11.199 -1.382 8.193 1.00 96.06 105 ARG A O 1
ATOM 814 N N . GLY A 1 106 ? 9.020 -1.915 8.190 1.00 96.56 106 GLY A N 1
ATOM 815 C CA . GLY A 1 106 ? 8.592 -0.733 7.434 1.00 96.56 106 GLY A CA 1
ATOM 816 C C . GLY A 1 106 ? 8.831 0.591 8.164 1.00 96.56 106 GLY A C 1
ATOM 817 O O . GLY A 1 106 ? 9.090 1.606 7.525 1.00 96.56 106 GLY A O 1
ATOM 818 N N . LEU A 1 107 ? 8.810 0.592 9.499 1.00 96.38 107 LEU A N 1
ATOM 819 C CA . LEU A 1 107 ? 9.135 1.777 10.295 1.00 96.38 107 LEU A CA 1
ATOM 820 C C . LEU A 1 107 ? 10.647 2.050 10.373 1.00 96.38 107 LEU A C 1
ATOM 822 O O . LEU A 1 107 ? 11.064 3.206 10.271 1.00 96.38 107 LEU A O 1
ATOM 826 N N . THR A 1 108 ? 11.456 1.005 10.582 1.00 95.81 108 THR A N 1
ATOM 827 C CA . THR A 1 108 ? 12.885 1.125 10.937 1.00 95.81 108 THR A CA 1
ATOM 828 C C . THR A 1 108 ? 13.833 0.998 9.752 1.00 95.81 108 THR A C 1
ATOM 830 O O . THR A 1 108 ? 14.805 1.740 9.691 1.00 95.81 108 THR A O 1
ATOM 833 N N . ASN A 1 109 ? 13.544 0.086 8.822 1.00 96.25 109 ASN A N 1
ATOM 834 C CA . ASN A 1 109 ? 14.376 -0.240 7.662 1.00 96.25 109 ASN A CA 1
ATOM 835 C C . ASN A 1 109 ? 13.498 -0.339 6.393 1.00 96.25 109 ASN A C 1
ATOM 837 O O . ASN A 1 109 ? 13.409 -1.415 5.783 1.00 96.25 109 ASN A O 1
ATOM 841 N N . PRO A 1 110 ? 12.769 0.735 6.018 1.00 96.38 110 PRO A N 1
ATOM 842 C CA . PRO A 1 110 ? 11.834 0.723 4.889 1.00 96.38 110 PRO A CA 1
ATOM 843 C C . PRO A 1 110 ? 12.488 0.311 3.562 1.00 96.38 110 PRO A C 1
ATOM 845 O O . PRO A 1 110 ? 11.852 -0.337 2.733 1.00 96.38 110 PRO A O 1
ATOM 848 N N . GLU A 1 111 ? 13.773 0.600 3.371 1.00 95.88 111 GLU A N 1
ATOM 849 C CA . GLU A 1 111 ? 14.546 0.199 2.197 1.00 95.88 111 GLU A CA 1
ATOM 850 C C . GLU A 1 111 ? 14.626 -1.320 2.018 1.00 95.88 111 GLU A C 1
ATOM 852 O O . GLU A 1 111 ? 14.732 -1.791 0.892 1.00 95.88 111 GLU A O 1
ATOM 857 N N . MET A 1 112 ? 14.532 -2.104 3.097 1.00 95.25 112 MET A N 1
ATOM 858 C CA . MET A 1 112 ? 14.509 -3.567 3.010 1.00 95.25 112 MET A CA 1
ATOM 859 C C . MET A 1 112 ? 13.203 -4.097 2.416 1.00 95.25 112 MET A C 1
ATOM 861 O O . MET A 1 112 ? 13.193 -5.209 1.893 1.00 95.25 112 MET A O 1
ATOM 865 N N . LEU A 1 113 ? 12.108 -3.335 2.514 1.00 94.56 113 LEU A N 1
ATOM 866 C CA . LEU A 1 113 ? 10.836 -3.691 1.886 1.00 94.56 113 LEU A CA 1
ATOM 867 C C . LEU A 1 113 ? 10.808 -3.323 0.403 1.00 94.56 113 LEU A C 1
ATOM 869 O O . LEU A 1 113 ? 10.146 -4.016 -0.353 1.00 94.56 113 LEU A O 1
ATOM 873 N N . LEU A 1 114 ? 11.550 -2.292 -0.006 1.00 94.12 114 LEU A N 1
ATOM 874 C CA . LEU A 1 114 ? 11.605 -1.810 -1.392 1.00 94.12 114 LEU A CA 1
ATOM 875 C C . LEU A 1 114 ? 12.557 -2.611 -2.295 1.00 94.12 114 LEU A C 1
ATOM 877 O O . LEU A 1 114 ? 12.669 -2.317 -3.482 1.00 94.12 114 LEU A O 1
ATOM 881 N N . ARG A 1 115 ? 13.285 -3.592 -1.750 1.00 92.31 115 ARG A N 1
ATOM 882 C CA . ARG A 1 115 ? 14.208 -4.415 -2.539 1.00 92.31 115 ARG A CA 1
ATOM 883 C C . ARG A 1 115 ? 13.443 -5.438 -3.381 1.00 92.31 115 ARG A C 1
ATOM 885 O O . ARG A 1 115 ? 12.502 -6.044 -2.863 1.00 92.31 115 ARG A O 1
ATOM 892 N N . PRO A 1 116 ? 13.893 -5.711 -4.618 1.00 87.25 116 PRO A N 1
ATOM 893 C CA . PRO A 1 116 ? 13.396 -6.838 -5.395 1.00 87.25 116 PRO A CA 1
ATOM 894 C C . PRO A 1 116 ? 13.503 -8.131 -4.587 1.00 87.25 116 PRO A C 1
ATOM 896 O O . PRO A 1 116 ? 14.516 -8.394 -3.933 1.00 87.25 116 PRO A O 1
ATOM 899 N N . THR A 1 117 ? 12.436 -8.924 -4.599 1.00 80.94 117 THR A N 1
ATOM 900 C CA . THR A 1 117 ? 12.368 -10.165 -3.810 1.00 80.94 117 THR A CA 1
ATOM 901 C C . THR A 1 117 ? 12.667 -11.399 -4.645 1.00 80.94 117 THR A C 1
ATOM 903 O O . THR A 1 117 ? 13.116 -12.410 -4.103 1.00 80.94 117 THR A O 1
ATOM 906 N N . ARG A 1 118 ? 12.454 -11.313 -5.960 1.00 82.38 118 ARG A N 1
ATOM 907 C CA . ARG A 1 118 ? 12.670 -12.401 -6.906 1.00 82.38 118 ARG A CA 1
ATOM 908 C C . ARG A 1 118 ? 14.024 -12.220 -7.586 1.00 82.38 118 ARG A C 1
ATOM 910 O O . ARG A 1 118 ? 14.342 -11.161 -8.120 1.00 82.38 118 ARG A O 1
ATOM 917 N N . VAL A 1 119 ? 14.841 -13.272 -7.565 1.00 79.00 119 VAL A N 1
ATOM 918 C CA . VAL A 1 119 ? 16.043 -13.333 -8.403 1.00 79.00 119 VAL A CA 1
ATOM 919 C C . VAL A 1 119 ? 15.588 -13.720 -9.801 1.00 79.00 119 VAL A C 1
ATOM 921 O O . VAL A 1 119 ? 15.125 -14.839 -10.014 1.00 79.00 119 VAL A O 1
ATOM 924 N N . MET A 1 120 ? 15.692 -12.790 -10.746 1.00 77.31 120 MET A N 1
ATOM 925 C CA . MET A 1 120 ? 15.295 -13.053 -12.125 1.00 77.31 120 MET A CA 1
ATOM 926 C C . MET A 1 120 ? 16.381 -13.838 -12.873 1.00 77.31 120 MET A C 1
ATOM 928 O O . MET A 1 120 ? 17.569 -13.537 -12.710 1.00 77.31 120 MET A O 1
ATOM 932 N N . PRO A 1 121 ? 16.002 -14.819 -13.713 1.00 78.25 121 PRO A N 1
ATOM 933 C CA . PRO A 1 121 ? 16.949 -15.483 -14.596 1.00 78.25 121 PRO A CA 1
ATOM 934 C C . PRO A 1 121 ? 17.554 -14.481 -15.588 1.00 78.25 121 PRO A C 1
ATOM 936 O O . PRO A 1 121 ? 16.880 -13.562 -16.053 1.00 78.25 121 PRO A O 1
ATOM 939 N N . HIS A 1 122 ? 18.831 -14.680 -15.910 1.00 80.00 122 HIS A N 1
ATOM 940 C CA . HIS A 1 122 ? 19.515 -13.974 -16.989 1.00 80.00 122 HIS A CA 1
ATOM 941 C C . HIS A 1 122 ? 19.477 -14.819 -18.263 1.00 80.00 122 HIS A C 1
ATOM 943 O O . HIS A 1 122 ? 19.822 -16.003 -18.253 1.00 80.00 122 HIS A O 1
ATOM 949 N N . TYR A 1 123 ? 19.067 -14.197 -19.356 1.00 85.00 123 TYR A N 1
ATOM 950 C CA . TYR A 1 123 ? 19.006 -14.738 -20.700 1.00 85.00 123 TYR A CA 1
ATOM 951 C C . TYR A 1 123 ? 20.207 -14.253 -21.521 1.00 85.00 123 TYR A C 1
ATOM 953 O O . TYR A 1 123 ? 20.908 -13.301 -21.180 1.00 85.00 123 TYR A O 1
ATOM 961 N N . ARG A 1 124 ? 20.492 -14.947 -22.627 1.00 85.25 124 ARG A N 1
ATOM 962 C CA . ARG A 1 124 ? 21.521 -14.497 -23.573 1.00 85.25 124 ARG A CA 1
ATOM 963 C C . ARG A 1 124 ? 20.935 -13.376 -24.433 1.00 85.25 124 ARG A C 1
ATOM 965 O O . ARG A 1 124 ? 20.042 -13.655 -25.222 1.00 85.25 124 ARG A O 1
ATOM 972 N N . GLY A 1 125 ? 21.472 -12.165 -24.301 1.00 90.56 125 GLY A N 1
ATOM 973 C CA . GLY A 1 125 ? 21.051 -10.979 -25.060 1.00 90.56 125 GLY A CA 1
ATOM 974 C C . GLY A 1 125 ? 20.370 -9.937 -24.170 1.00 90.56 125 GLY A C 1
ATOM 975 O O . GLY A 1 125 ? 19.513 -10.273 -23.354 1.00 90.56 125 GLY A O 1
ATOM 976 N N . ALA A 1 126 ? 20.777 -8.670 -24.300 1.00 91.12 126 ALA A N 1
ATOM 977 C CA . ALA A 1 126 ? 20.259 -7.576 -23.471 1.00 91.12 126 ALA A CA 1
ATOM 978 C C . ALA A 1 126 ? 18.788 -7.238 -23.787 1.00 91.12 126 ALA A C 1
ATOM 980 O O . ALA A 1 126 ? 18.057 -6.751 -22.928 1.00 91.12 126 ALA A O 1
ATOM 981 N N . ASP A 1 127 ? 18.357 -7.531 -25.010 1.00 92.62 127 ASP A N 1
ATOM 982 C CA . ASP A 1 127 ? 16.984 -7.449 -25.494 1.00 92.62 127 ASP A CA 1
ATOM 983 C C . ASP A 1 127 ? 16.076 -8.497 -24.830 1.00 92.62 127 ASP A C 1
ATOM 985 O O . ASP A 1 127 ? 15.021 -8.160 -24.285 1.00 92.62 127 ASP A O 1
ATOM 989 N N . HIS A 1 128 ? 16.514 -9.757 -24.793 1.00 93.31 128 HIS A N 1
ATOM 990 C CA . HIS A 1 128 ? 15.804 -10.836 -24.112 1.00 93.31 128 HIS A CA 1
ATOM 991 C C . HIS A 1 128 ? 15.730 -10.602 -22.598 1.00 93.31 128 HIS A C 1
ATOM 993 O O . HIS A 1 128 ? 14.668 -10.794 -22.003 1.00 93.31 128 HIS A O 1
ATOM 999 N N . ASP A 1 129 ? 16.819 -10.126 -21.987 1.00 93.12 129 ASP A N 1
ATOM 1000 C CA . ASP A 1 129 ? 16.857 -9.753 -20.568 1.00 93.12 129 ASP A CA 1
ATOM 1001 C C . ASP A 1 129 ? 15.896 -8.610 -20.228 1.00 93.12 129 ASP A C 1
ATOM 1003 O O . ASP A 1 129 ? 15.267 -8.621 -19.164 1.00 93.12 129 ASP A O 1
ATOM 1007 N N . LEU A 1 130 ? 15.774 -7.615 -21.110 1.00 95.06 130 LEU A N 1
ATOM 1008 C CA . LEU A 1 130 ? 14.835 -6.515 -20.925 1.00 95.06 130 LEU A CA 1
ATOM 1009 C C . LEU A 1 130 ? 13.385 -6.990 -21.058 1.00 95.06 130 LEU A C 1
ATOM 1011 O O . LEU A 1 130 ? 12.582 -6.703 -20.173 1.00 95.06 130 LEU A O 1
ATOM 1015 N N . LEU A 1 131 ? 13.042 -7.738 -22.114 1.00 96.00 131 LEU A N 1
ATOM 1016 C CA . LEU A 1 131 ? 11.673 -8.237 -22.300 1.00 96.00 131 LEU A CA 1
ATOM 1017 C C . LEU A 1 131 ? 11.236 -9.169 -21.176 1.00 96.00 131 LEU A C 1
ATOM 1019 O O . LEU A 1 131 ? 10.091 -9.088 -20.734 1.00 96.00 131 LEU A O 1
ATOM 1023 N N . ALA A 1 132 ? 12.132 -10.038 -20.707 1.00 94.81 132 ALA A N 1
ATOM 1024 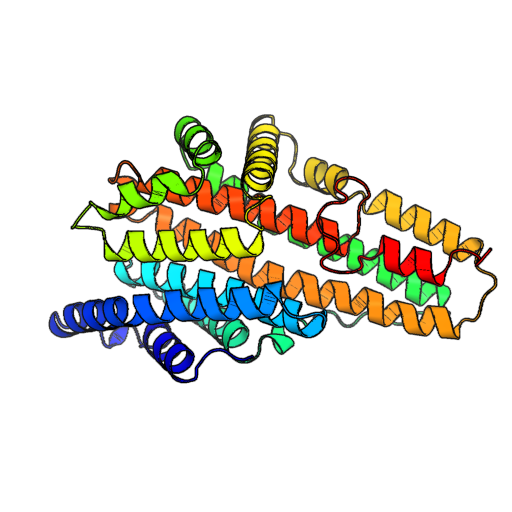C CA . ALA A 1 132 ? 11.844 -10.904 -19.575 1.00 94.81 132 ALA A CA 1
ATOM 1025 C C . ALA A 1 132 ? 11.600 -10.093 -18.296 1.00 94.81 132 ALA A C 1
ATOM 1027 O O . ALA A 1 132 ? 10.640 -10.377 -17.584 1.00 94.81 132 ALA A O 1
ATOM 1028 N N . ALA A 1 133 ? 12.416 -9.064 -18.035 1.00 95.12 133 ALA A N 1
ATOM 1029 C CA . ALA A 1 133 ? 12.210 -8.175 -16.895 1.00 95.12 133 ALA A CA 1
ATOM 1030 C C . ALA A 1 133 ? 10.863 -7.443 -16.993 1.00 95.12 133 ALA A C 1
ATOM 1032 O O . ALA A 1 133 ? 10.087 -7.494 -16.047 1.00 95.12 133 ALA A O 1
ATOM 1033 N N . VAL A 1 134 ? 10.542 -6.836 -18.141 1.00 96.69 134 VAL A N 1
ATOM 1034 C CA . VAL A 1 134 ? 9.255 -6.150 -18.360 1.00 96.69 134 VAL A CA 1
ATOM 1035 C C . VAL A 1 134 ? 8.081 -7.099 -18.125 1.00 96.69 134 VAL A C 1
ATOM 1037 O O . VAL A 1 134 ? 7.200 -6.782 -17.332 1.00 96.69 134 VAL A O 1
ATOM 1040 N N . TYR A 1 135 ? 8.083 -8.277 -18.755 1.00 96.31 135 TYR A N 1
ATOM 1041 C CA . TYR A 1 135 ? 7.011 -9.261 -18.590 1.00 96.31 135 TYR A CA 1
ATOM 1042 C C . TYR A 1 135 ? 6.818 -9.659 -17.123 1.00 96.31 135 TYR A C 1
ATOM 1044 O O . TYR A 1 135 ? 5.699 -9.642 -16.616 1.00 96.31 135 TYR A O 1
ATOM 1052 N N . GLN A 1 136 ? 7.911 -9.995 -16.432 1.00 94.75 136 GLN A N 1
ATOM 1053 C CA . GLN A 1 136 ? 7.861 -10.443 -15.042 1.00 94.75 136 GLN A CA 1
ATOM 1054 C C . GLN A 1 136 ? 7.390 -9.339 -14.097 1.00 94.75 136 GLN A C 1
ATOM 1056 O O . GLN A 1 136 ? 6.582 -9.615 -13.216 1.00 94.75 136 GLN A O 1
ATOM 1061 N N . VAL A 1 137 ? 7.852 -8.101 -14.290 1.00 96.19 137 VAL A N 1
ATOM 1062 C CA . VAL A 1 137 ? 7.435 -6.965 -13.461 1.00 96.19 137 VAL A CA 1
ATOM 1063 C C . VAL A 1 137 ? 5.965 -6.627 -13.684 1.00 96.19 137 VAL A C 1
ATOM 1065 O O . VAL A 1 137 ? 5.232 -6.511 -12.707 1.00 96.19 137 VAL A O 1
ATOM 1068 N N . LEU A 1 138 ? 5.507 -6.538 -14.937 1.00 96.75 138 LEU A N 1
ATOM 1069 C CA . LEU A 1 138 ? 4.096 -6.277 -15.242 1.00 96.75 138 LEU A CA 1
ATOM 1070 C C . LEU A 1 138 ? 3.186 -7.374 -14.676 1.00 96.75 138 LEU A C 1
ATOM 1072 O O . LEU A 1 138 ? 2.209 -7.060 -14.003 1.00 96.75 138 LEU A O 1
ATOM 1076 N N . THR A 1 139 ? 3.555 -8.645 -14.875 1.00 96.06 139 THR A N 1
ATOM 1077 C CA . THR A 1 139 ? 2.805 -9.793 -14.339 1.00 96.06 139 THR A CA 1
ATOM 1078 C C . THR A 1 139 ? 2.770 -9.759 -12.814 1.00 96.06 139 THR A C 1
ATOM 1080 O O . THR A 1 139 ? 1.710 -9.913 -12.224 1.00 96.06 139 THR A O 1
ATOM 1083 N N . SER A 1 140 ? 3.908 -9.510 -12.157 1.00 95.38 140 SER A N 1
ATOM 1084 C CA . SER A 1 140 ? 3.954 -9.477 -10.694 1.00 95.38 140 SER A CA 1
ATOM 1085 C C . SER A 1 140 ? 3.140 -8.326 -10.114 1.00 95.38 140 SER A C 1
ATOM 1087 O O . SER A 1 140 ? 2.502 -8.527 -9.090 1.00 95.38 140 SER A O 1
ATOM 1089 N N . ILE A 1 141 ? 3.162 -7.136 -10.728 1.00 96.06 141 ILE A N 1
ATOM 1090 C CA . ILE A 1 141 ? 2.347 -5.998 -10.278 1.00 96.06 141 ILE A CA 1
ATOM 1091 C C . ILE A 1 141 ? 0.859 -6.319 -10.443 1.00 96.06 141 ILE A C 1
ATOM 1093 O O . ILE A 1 141 ? 0.073 -6.054 -9.538 1.00 96.06 141 ILE A O 1
ATOM 1097 N N . GLU A 1 142 ? 0.473 -6.907 -11.575 1.00 95.75 142 GLU A N 1
ATOM 1098 C CA . GLU A 1 142 ? -0.903 -7.323 -11.842 1.00 95.75 142 GLU A CA 1
ATOM 1099 C C . GLU A 1 142 ? -1.394 -8.375 -10.841 1.00 95.75 142 GLU A C 1
ATOM 1101 O O . GLU A 1 142 ? -2.449 -8.188 -10.240 1.00 95.75 142 GLU A O 1
ATOM 1106 N N . GLU A 1 143 ? -0.630 -9.449 -10.624 1.00 95.12 143 GLU A N 1
ATOM 1107 C CA . GLU A 1 143 ? -0.963 -10.521 -9.676 1.00 95.12 143 GLU A CA 1
ATOM 1108 C C . GLU A 1 143 ? -1.130 -9.983 -8.249 1.00 95.12 143 GLU A C 1
ATOM 1110 O O . GLU A 1 143 ? -2.166 -10.216 -7.621 1.00 95.12 143 GLU A O 1
ATOM 1115 N N . ASP A 1 144 ? -0.148 -9.214 -7.769 1.00 95.69 144 ASP A N 1
ATOM 1116 C CA . ASP A 1 144 ? -0.155 -8.602 -6.438 1.00 95.69 144 ASP A CA 1
ATOM 1117 C C . ASP A 1 144 ? -1.359 -7.648 -6.272 1.00 95.69 144 ASP A C 1
ATOM 1119 O O . ASP A 1 144 ? -2.063 -7.704 -5.258 1.00 95.69 144 ASP A O 1
ATOM 1123 N N . ALA A 1 145 ? -1.644 -6.819 -7.286 1.00 95.50 145 ALA A N 1
ATOM 1124 C CA . ALA A 1 145 ? -2.779 -5.899 -7.274 1.00 95.50 145 ALA A CA 1
ATOM 1125 C C . ALA A 1 145 ? -4.122 -6.646 -7.291 1.00 95.50 145 ALA A C 1
ATOM 1127 O O . ALA A 1 145 ? -5.050 -6.250 -6.580 1.00 95.50 145 ALA A O 1
ATOM 1128 N N . ILE A 1 146 ? -4.248 -7.727 -8.074 1.00 94.69 146 ILE A N 1
ATOM 1129 C CA . ILE A 1 146 ? -5.445 -8.579 -8.106 1.00 94.69 146 ILE A CA 1
ATOM 1130 C C . ILE A 1 146 ? -5.678 -9.215 -6.743 1.00 94.69 146 ILE A C 1
ATOM 1132 O O . ILE A 1 146 ? -6.810 -9.161 -6.258 1.00 94.69 146 ILE A O 1
ATOM 1136 N N . GLU A 1 147 ? -4.654 -9.820 -6.138 1.00 95.12 147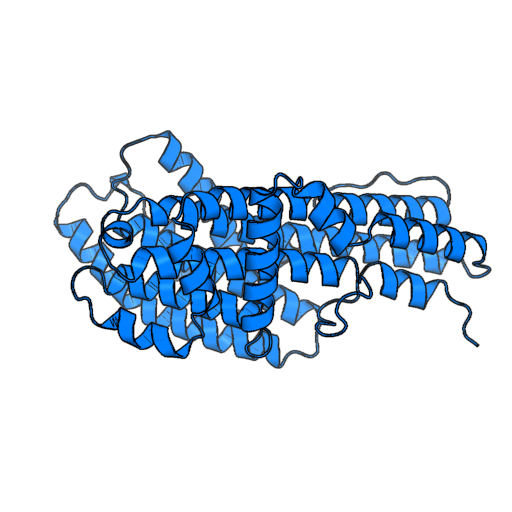 GLU A N 1
ATOM 1137 C CA . GLU A 1 147 ? -4.765 -10.507 -4.848 1.00 95.12 147 GLU A CA 1
ATOM 1138 C C . GLU A 1 147 ? -5.236 -9.532 -3.764 1.00 95.12 147 GLU A C 1
ATOM 1140 O O . GLU A 1 147 ? -6.315 -9.706 -3.190 1.00 95.12 147 GLU A O 1
ATOM 1145 N N . THR A 1 148 ? -4.496 -8.442 -3.554 1.00 95.88 148 THR A N 1
ATOM 1146 C CA . THR A 1 148 ? -4.793 -7.475 -2.491 1.00 95.88 148 THR A CA 1
ATOM 1147 C C . THR A 1 148 ? -6.117 -6.751 -2.718 1.00 95.88 148 THR A C 1
ATOM 1149 O O . THR A 1 148 ? -6.891 -6.564 -1.773 1.00 95.88 148 THR A O 1
ATOM 1152 N N . THR A 1 149 ? -6.437 -6.387 -3.965 1.00 94.81 149 THR A N 1
ATOM 1153 C CA . THR A 1 149 ? -7.732 -5.772 -4.296 1.00 94.81 149 THR A CA 1
ATOM 1154 C C . THR A 1 149 ? -8.883 -6.754 -4.077 1.00 94.81 149 THR A C 1
ATOM 1156 O O . THR A 1 149 ? -9.917 -6.373 -3.524 1.00 94.81 149 THR A O 1
ATOM 1159 N N . SER A 1 150 ? -8.717 -8.027 -4.447 1.00 93.81 150 SER A N 1
ATOM 1160 C CA . SER A 1 150 ? -9.730 -9.067 -4.218 1.00 93.81 150 SER A CA 1
ATOM 1161 C C . SER A 1 150 ? -9.977 -9.295 -2.731 1.00 93.81 150 SER A C 1
ATOM 1163 O O . SER A 1 150 ? -11.135 -9.358 -2.311 1.00 93.81 150 SER A O 1
ATOM 1165 N N . ASP A 1 151 ? -8.918 -9.359 -1.924 1.00 94.62 151 ASP A N 1
ATOM 1166 C CA . ASP A 1 151 ? -9.002 -9.510 -0.470 1.00 94.62 151 ASP A CA 1
ATOM 1167 C C . ASP A 1 151 ? -9.699 -8.312 0.184 1.00 94.62 151 ASP A C 1
ATOM 1169 O O . ASP A 1 151 ? -10.580 -8.477 1.042 1.00 94.62 151 ASP A O 1
ATOM 1173 N N . ALA A 1 152 ? -9.341 -7.098 -0.244 1.00 95.38 152 ALA A N 1
ATOM 1174 C CA . ALA A 1 152 ? -9.944 -5.864 0.234 1.00 95.38 152 ALA A CA 1
ATOM 1175 C C . ALA A 1 152 ? -11.432 -5.798 -0.118 1.00 95.38 152 ALA A C 1
ATOM 1177 O O . ALA A 1 152 ? -12.253 -5.531 0.763 1.00 95.38 152 ALA A O 1
ATOM 1178 N N . ILE A 1 153 ? -11.804 -6.101 -1.365 1.00 92.88 153 ILE A N 1
ATOM 1179 C CA . ILE A 1 153 ? -13.204 -6.049 -1.791 1.00 92.88 153 ILE A CA 1
ATOM 1180 C C . ILE A 1 153 ? -14.017 -7.169 -1.149 1.00 92.88 153 ILE A C 1
ATOM 1182 O O . ILE A 1 153 ? -15.089 -6.895 -0.615 1.00 92.88 153 ILE A O 1
ATOM 1186 N N . THR A 1 154 ? -13.517 -8.405 -1.121 1.00 92.44 154 THR A N 1
ATOM 1187 C CA . THR A 1 154 ? -14.192 -9.521 -0.437 1.00 92.44 154 THR A CA 1
ATOM 1188 C C . THR A 1 154 ? -14.455 -9.159 1.020 1.00 92.44 154 THR A C 1
ATOM 1190 O O . THR A 1 154 ? -15.554 -9.361 1.542 1.00 92.44 154 THR A O 1
ATOM 1193 N N . SER A 1 155 ? -13.476 -8.531 1.671 1.00 93.50 155 SER A N 1
ATOM 1194 C CA . SER A 1 155 ? -13.629 -8.041 3.034 1.00 93.50 155 SER A CA 1
ATOM 1195 C C . SER A 1 155 ? -14.632 -6.893 3.152 1.00 93.50 155 SER A C 1
ATOM 1197 O O . SER A 1 155 ? -15.429 -6.903 4.094 1.00 93.50 155 SER A O 1
ATOM 1199 N N . ALA A 1 156 ? -14.641 -5.944 2.218 1.00 91.75 156 ALA A N 1
ATOM 1200 C CA . ALA A 1 156 ? -15.584 -4.830 2.177 1.00 91.75 156 ALA A CA 1
ATOM 1201 C C . ALA A 1 156 ? -17.024 -5.298 1.914 1.00 91.75 156 ALA A C 1
ATOM 1203 O O . ALA A 1 156 ? -17.948 -4.805 2.550 1.00 91.75 156 ALA A O 1
ATOM 1204 N N . MET A 1 157 ? -17.229 -6.307 1.062 1.00 90.75 157 MET A N 1
ATOM 1205 C CA . MET A 1 157 ? -18.543 -6.878 0.730 1.00 90.75 157 MET A CA 1
ATOM 1206 C C . MET A 1 157 ? -19.221 -7.593 1.904 1.00 90.75 157 MET A C 1
ATOM 1208 O O . MET A 1 157 ? -20.421 -7.851 1.855 1.00 90.75 157 MET A O 1
ATOM 1212 N N . THR A 1 158 ? -18.483 -7.888 2.980 1.00 92.25 158 THR A N 1
ATOM 1213 C CA . THR A 1 158 ? -19.094 -8.334 4.245 1.00 92.25 158 THR A CA 1
ATOM 1214 C C . THR A 1 158 ? -19.833 -7.208 4.981 1.00 92.25 158 THR A C 1
ATOM 1216 O O . THR A 1 158 ? -20.593 -7.479 5.910 1.00 92.25 158 THR A O 1
ATOM 1219 N N . LEU A 1 159 ? -19.629 -5.949 4.574 1.00 90.00 159 LEU A N 1
ATOM 1220 C CA . LEU A 1 159 ? -20.413 -4.797 5.010 1.00 90.00 159 LEU A CA 1
ATOM 1221 C C . LEU A 1 159 ? -21.683 -4.670 4.156 1.00 90.00 159 LEU A C 1
ATOM 1223 O O . LEU A 1 159 ? -21.736 -5.081 2.998 1.00 90.00 159 LEU A O 1
ATOM 1227 N N . ASN A 1 160 ? -22.728 -4.065 4.723 1.00 90.00 160 ASN A N 1
ATOM 1228 C CA . ASN A 1 160 ? -23.958 -3.784 3.982 1.00 90.00 160 ASN A CA 1
ATOM 1229 C C . ASN A 1 160 ? -23.678 -2.805 2.819 1.00 90.00 160 ASN A C 1
ATOM 1231 O O . ASN A 1 160 ? -22.935 -1.841 2.981 1.00 90.00 160 ASN A O 1
ATOM 1235 N N . ALA A 1 161 ? -24.327 -3.012 1.669 1.00 86.31 161 ALA A N 1
ATOM 1236 C CA . ALA A 1 161 ? -24.286 -2.114 0.513 1.00 86.31 161 ALA A CA 1
ATOM 1237 C C . ALA A 1 161 ? -24.514 -0.633 0.867 1.00 86.31 161 ALA A C 1
ATOM 1239 O O . ALA A 1 161 ? -23.815 0.234 0.354 1.00 86.31 161 ALA A O 1
ATOM 1240 N N . ALA A 1 162 ? -25.475 -0.353 1.750 1.00 88.25 162 ALA A N 1
ATOM 1241 C CA . ALA A 1 162 ? -25.779 1.003 2.193 1.00 88.25 162 ALA A CA 1
ATOM 1242 C C . ALA A 1 162 ? -24.595 1.639 2.939 1.00 88.25 162 ALA A C 1
ATOM 1244 O O . ALA A 1 162 ? -24.305 2.809 2.724 1.00 88.25 162 ALA A O 1
ATOM 1245 N N . ILE A 1 163 ? -23.869 0.847 3.739 1.00 89.62 163 ILE A N 1
ATOM 1246 C CA . ILE A 1 163 ? -22.675 1.297 4.469 1.00 89.62 163 ILE A CA 1
ATOM 1247 C C . ILE A 1 163 ? -21.556 1.638 3.489 1.00 89.62 163 ILE A C 1
ATOM 1249 O O . ILE A 1 163 ? -20.893 2.649 3.669 1.00 89.62 163 ILE A O 1
ATOM 1253 N N . LEU A 1 164 ? -21.343 0.820 2.453 1.00 85.75 164 LEU A N 1
ATOM 1254 C CA . LEU A 1 164 ? -20.324 1.099 1.436 1.00 85.75 164 LEU A CA 1
ATOM 1255 C C . LEU A 1 164 ? -20.656 2.355 0.625 1.00 85.75 164 LEU A C 1
ATOM 1257 O O . LEU A 1 164 ? -19.763 3.150 0.351 1.00 85.75 164 LEU A O 1
ATOM 1261 N N . LYS A 1 165 ? -21.936 2.559 0.296 1.00 86.44 165 LYS A N 1
ATOM 1262 C CA . LYS A 1 165 ? -22.393 3.779 -0.371 1.00 86.44 165 LYS A CA 1
ATOM 1263 C C . LYS A 1 165 ? -22.140 5.014 0.497 1.00 86.44 165 LYS A C 1
ATOM 1265 O O . LYS A 1 165 ? -21.507 5.956 0.042 1.00 86.44 165 LYS A O 1
ATOM 1270 N N . GLU A 1 166 ? -22.567 4.982 1.757 1.00 88.06 166 GLU A N 1
ATOM 1271 C CA . GLU A 1 166 ? -22.323 6.078 2.701 1.00 88.06 166 GLU A CA 1
ATOM 1272 C C . GLU A 1 166 ? -20.817 6.308 2.909 1.00 88.06 166 GLU A C 1
ATOM 1274 O O . GLU A 1 166 ? -20.343 7.439 2.901 1.00 88.06 166 GLU A O 1
ATOM 1279 N N . ALA A 1 167 ? -20.030 5.237 2.998 1.00 87.25 167 ALA A N 1
ATOM 1280 C CA . ALA A 1 167 ? -18.579 5.304 3.127 1.00 87.25 167 ALA A CA 1
ATOM 1281 C C . ALA A 1 167 ? -17.872 5.954 1.926 1.00 87.25 167 ALA A C 1
ATOM 1283 O O . ALA A 1 167 ? -16.810 6.557 2.120 1.00 87.25 167 ALA A O 1
ATOM 1284 N N . ALA A 1 168 ? -18.426 5.820 0.718 1.00 83.44 168 ALA A N 1
ATOM 1285 C CA . ALA A 1 168 ? -17.939 6.486 -0.489 1.00 83.44 168 ALA A CA 1
ATOM 1286 C C . ALA A 1 168 ? -18.279 7.986 -0.498 1.00 83.44 168 ALA A C 1
ATOM 1288 O O . ALA A 1 168 ? -17.526 8.782 -1.046 1.00 83.44 168 ALA A O 1
ATOM 1289 N N . GLU A 1 169 ? -19.385 8.374 0.141 1.00 85.00 169 GLU A N 1
ATOM 1290 C CA . GLU A 1 169 ? -19.834 9.768 0.247 1.00 85.00 169 GLU A CA 1
ATOM 1291 C C . GLU A 1 169 ? -19.098 10.545 1.356 1.00 85.00 169 GLU A C 1
ATOM 1293 O O . GLU A 1 169 ? -19.035 11.778 1.324 1.00 85.00 169 GLU A O 1
ATOM 1298 N N . ILE A 1 170 ? -18.498 9.849 2.330 1.00 78.62 170 ILE A N 1
ATOM 1299 C CA . ILE A 1 170 ? -17.742 10.496 3.406 1.00 78.62 170 ILE A CA 1
ATOM 1300 C C . ILE A 1 170 ? -16.433 11.084 2.883 1.00 78.62 170 ILE A C 1
ATOM 1302 O O . ILE A 1 170 ? -15.466 10.383 2.585 1.00 78.62 170 ILE A O 1
ATOM 1306 N N . THR A 1 171 ? -16.385 12.414 2.894 1.00 63.81 171 THR A N 1
ATOM 1307 C CA . THR A 1 171 ? -15.171 13.217 2.732 1.00 63.81 171 THR A CA 1
ATOM 1308 C C . THR A 1 171 ? -14.730 13.740 4.106 1.00 63.81 171 THR A C 1
ATOM 1310 O O . THR A 1 171 ? -15.555 13.947 4.997 1.00 63.81 171 THR A O 1
ATOM 1313 N N . GLY A 1 172 ? -13.421 13.924 4.331 1.00 58.81 172 GLY A N 1
ATOM 1314 C CA . GLY A 1 172 ? -12.775 14.018 5.662 1.00 58.81 172 GLY A CA 1
ATOM 1315 C C . GLY A 1 172 ? -13.293 15.047 6.693 1.00 58.81 172 GLY A C 1
ATOM 1316 O O . GLY A 1 172 ? -12.781 15.098 7.812 1.00 58.81 172 GLY A O 1
ATOM 1317 N N . VAL A 1 173 ? -14.306 15.857 6.377 1.00 52.66 173 VAL A N 1
ATOM 1318 C CA . VAL A 1 173 ? -14.980 16.782 7.304 1.00 52.66 173 VAL A CA 1
ATOM 1319 C C . VAL A 1 173 ? -15.837 16.040 8.347 1.00 52.66 173 VAL A C 1
ATOM 1321 O O . VAL A 1 173 ? -15.914 16.490 9.496 1.00 52.66 173 VAL A O 1
ATOM 1324 N N . ASP A 1 174 ? -16.413 14.881 8.011 1.00 67.31 174 ASP A N 1
ATOM 1325 C CA . ASP A 1 174 ? -17.346 14.168 8.902 1.00 67.31 174 ASP A CA 1
ATOM 1326 C C . ASP A 1 174 ? -16.678 13.351 10.021 1.00 67.31 174 ASP A C 1
ATOM 1328 O O . ASP A 1 174 ? -17.299 13.087 11.054 1.00 67.31 174 ASP A O 1
ATOM 1332 N N . LEU A 1 175 ? -15.375 13.071 9.919 1.00 67.94 175 LEU A N 1
ATOM 1333 C CA . LEU A 1 175 ? -14.613 12.305 10.921 1.00 67.94 175 LEU A CA 1
ATOM 1334 C C . LEU A 1 175 ? -14.548 12.987 12.295 1.00 67.94 175 LEU A C 1
ATOM 1336 O O . LEU A 1 175 ? -14.349 12.343 13.325 1.00 67.94 175 LEU A O 1
ATOM 1340 N N . LYS A 1 176 ? -14.743 14.311 12.347 1.00 69.62 176 LYS A N 1
ATOM 1341 C CA . LYS A 1 176 ? -14.820 15.053 13.616 1.00 69.62 176 LYS A CA 1
ATOM 1342 C C . LYS A 1 176 ? -16.057 14.673 14.431 1.00 69.62 176 LYS A C 1
ATOM 1344 O O . LYS A 1 176 ? -16.004 14.752 15.658 1.00 69.62 176 LYS A O 1
ATOM 1349 N N . LYS A 1 177 ? -17.151 14.257 13.781 1.00 70.81 177 LYS A N 1
ATOM 1350 C CA . LYS A 1 177 ? -18.379 13.817 14.462 1.00 70.81 177 LYS A CA 1
ATOM 1351 C C . LYS A 1 177 ? -18.163 12.482 15.182 1.00 70.81 177 LYS A C 1
ATOM 1353 O O . LYS A 1 177 ? -18.716 12.288 16.260 1.00 70.81 177 LYS A O 1
ATOM 1358 N N . TRP A 1 178 ? -17.275 11.633 14.661 1.00 70.38 178 TRP A N 1
ATOM 1359 C CA . TRP A 1 178 ? -16.966 10.310 15.216 1.00 70.38 178 TRP A CA 1
ATOM 1360 C C . TRP A 1 178 ? -16.218 10.370 16.556 1.00 70.38 178 TRP A C 1
ATOM 1362 O O . TRP A 1 178 ? -16.256 9.423 17.334 1.00 70.38 178 TRP A O 1
ATOM 1372 N N . LYS A 1 179 ? -15.574 11.502 16.878 1.00 67.19 179 LYS A N 1
ATOM 1373 C CA . LYS A 1 179 ? -14.786 11.680 18.113 1.00 67.19 179 LYS A CA 1
ATOM 1374 C C . LYS A 1 179 ? -15.626 11.810 19.395 1.00 67.19 179 LYS A C 1
ATOM 1376 O O . LYS A 1 179 ? -15.052 11.857 20.474 1.00 67.19 179 LYS A O 1
ATOM 1381 N N . LYS A 1 180 ? -16.961 11.901 19.313 1.00 66.88 180 LYS A N 1
ATOM 1382 C CA . LYS A 1 180 ? -17.829 12.196 20.473 1.00 66.88 180 LYS A CA 1
ATOM 1383 C C . LYS A 1 180 ? -18.311 10.962 21.262 1.00 66.88 180 LYS A C 1
ATOM 1385 O O . LYS A 1 180 ? -18.979 11.132 22.279 1.00 66.88 180 LYS A O 1
ATOM 1390 N N . GLU A 1 181 ? -17.983 9.737 20.847 1.00 62.94 181 GLU A N 1
ATOM 1391 C CA . GLU A 1 181 ? -18.437 8.503 21.515 1.00 62.94 181 GLU A CA 1
ATOM 1392 C C . GLU A 1 181 ? -17.430 7.995 22.574 1.00 62.94 181 GLU A C 1
ATOM 1394 O O . GLU A 1 181 ? -16.470 7.287 22.273 1.00 62.94 181 GLU A O 1
ATOM 1399 N N . ALA A 1 182 ? -17.677 8.314 23.852 1.00 51.09 182 ALA A N 1
ATOM 1400 C CA . ALA A 1 182 ? -16.734 8.123 24.969 1.00 51.09 182 ALA A CA 1
ATOM 1401 C C . ALA A 1 182 ? -16.297 6.668 25.271 1.00 51.09 182 ALA A C 1
ATOM 1403 O O . ALA A 1 182 ? -15.274 6.458 25.917 1.00 51.09 182 ALA A O 1
ATOM 1404 N N . ARG A 1 183 ? -17.048 5.640 24.840 1.00 57.34 183 ARG A N 1
ATOM 1405 C CA . ARG A 1 183 ? -16.695 4.221 25.093 1.00 57.34 183 ARG A CA 1
ATOM 1406 C C . ARG A 1 183 ? -15.728 3.628 24.065 1.00 57.34 183 ARG A C 1
ATOM 1408 O O . ARG A 1 183 ? -15.176 2.561 24.311 1.00 57.34 183 ARG A O 1
ATOM 1415 N N . ILE A 1 184 ? -15.541 4.298 22.928 1.00 74.31 184 ILE A N 1
ATOM 1416 C CA . ILE A 1 184 ? -14.784 3.795 21.768 1.00 74.31 184 ILE A CA 1
ATOM 1417 C C . ILE A 1 184 ? -13.787 4.861 21.284 1.00 74.31 184 ILE A C 1
ATOM 1419 O O . ILE A 1 184 ? -13.131 4.684 20.266 1.00 74.31 184 ILE A O 1
ATOM 1423 N N . GLU A 1 185 ? -13.639 5.965 22.023 1.00 81.62 185 GLU A N 1
ATOM 1424 C CA . GLU A 1 185 ? -12.865 7.136 21.606 1.00 81.62 185 GLU A CA 1
ATOM 1425 C C . GLU A 1 185 ? -11.428 6.776 21.207 1.00 81.62 185 GLU A C 1
ATOM 1427 O O . GLU A 1 185 ? -10.947 7.240 20.180 1.00 81.62 185 GLU A O 1
ATOM 1432 N N . GLU A 1 186 ? -10.762 5.900 21.964 1.00 86.75 186 GLU A N 1
ATOM 1433 C CA . GLU A 1 186 ? -9.388 5.479 21.666 1.00 86.75 186 GLU A CA 1
ATOM 1434 C C . GLU A 1 186 ? -9.317 4.631 20.392 1.00 86.75 186 GLU A C 1
ATOM 1436 O O . GLU A 1 186 ? -8.523 4.927 19.502 1.00 86.75 186 GLU A O 1
ATOM 1441 N N . LEU A 1 187 ? -10.179 3.619 20.264 1.00 87.69 187 LEU A N 1
ATOM 1442 C CA . LEU A 1 187 ? -10.210 2.744 19.092 1.00 87.69 187 LEU A CA 1
ATOM 1443 C C . LEU A 1 187 ? -10.578 3.529 17.825 1.00 87.69 187 LEU A C 1
ATOM 1445 O O . LEU A 1 187 ? -9.899 3.407 16.805 1.00 87.69 187 LEU A O 1
ATOM 1449 N N . MET A 1 188 ? -11.600 4.386 17.902 1.00 85.31 188 MET A N 1
ATOM 1450 C CA . MET A 1 188 ? -11.987 5.265 16.798 1.00 85.31 188 MET A CA 1
ATOM 1451 C C . MET A 1 188 ? -10.897 6.281 16.480 1.00 85.31 188 MET A C 1
ATOM 1453 O O . MET A 1 188 ? -10.687 6.581 15.310 1.00 85.31 188 MET A O 1
ATOM 1457 N N . ALA A 1 189 ? -10.176 6.797 17.479 1.00 89.69 189 ALA A N 1
ATOM 1458 C CA . ALA A 1 189 ? -9.068 7.706 17.229 1.00 89.69 189 ALA A CA 1
ATOM 1459 C C . ALA A 1 189 ? -7.980 7.036 16.388 1.00 89.69 189 ALA A C 1
ATOM 1461 O O . ALA A 1 189 ? -7.529 7.648 15.427 1.00 89.69 189 ALA A O 1
ATOM 1462 N N . PHE A 1 190 ? -7.606 5.790 16.680 1.00 91.94 190 PHE A N 1
ATOM 1463 C CA . PHE A 1 190 ? -6.637 5.061 15.855 1.00 91.94 190 PHE A CA 1
ATOM 1464 C C . PHE A 1 190 ? -7.162 4.738 14.456 1.00 91.94 190 PHE A C 1
ATOM 1466 O O . PHE A 1 190 ? -6.416 4.885 13.491 1.00 91.94 190 PHE A O 1
ATOM 1473 N N . LEU A 1 191 ? -8.441 4.375 14.318 1.00 90.56 191 LEU A N 1
ATOM 1474 C CA . LEU A 1 191 ? -9.049 4.183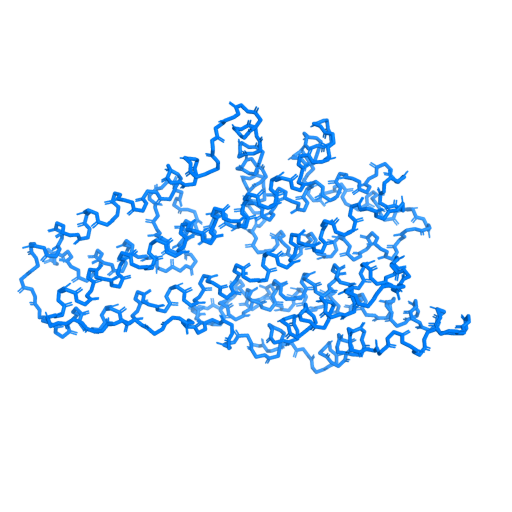 12.998 1.00 90.56 191 LEU A CA 1
ATOM 1475 C C . LEU A 1 191 ? -9.037 5.482 12.175 1.00 90.56 191 LEU A C 1
ATOM 1477 O O . LEU A 1 191 ? -8.691 5.459 10.997 1.00 90.56 191 LEU A O 1
ATOM 1481 N N . ILE A 1 192 ? -9.358 6.619 12.799 1.00 90.38 192 ILE A N 1
ATOM 1482 C CA . ILE A 1 192 ? -9.289 7.941 12.163 1.00 90.38 192 ILE A CA 1
ATOM 1483 C C . ILE A 1 192 ? -7.847 8.273 11.774 1.00 90.38 192 ILE A C 1
ATOM 1485 O O . ILE A 1 192 ? -7.619 8.726 10.660 1.00 90.38 192 ILE A O 1
ATOM 1489 N N . GLU A 1 193 ? -6.863 8.037 12.645 1.00 93.12 193 GLU A N 1
ATOM 1490 C CA . GLU A 1 193 ? -5.461 8.318 12.312 1.00 93.12 193 GLU A CA 1
ATOM 1491 C C . GLU A 1 193 ? -4.923 7.429 11.187 1.00 93.12 193 GLU A C 1
ATOM 1493 O O . GLU A 1 193 ? -4.128 7.900 10.370 1.00 93.12 193 GLU A O 1
ATOM 1498 N N . ALA A 1 194 ? -5.357 6.170 11.118 1.00 93.31 194 ALA A N 1
ATOM 1499 C CA . ALA A 1 194 ? -5.055 5.286 10.001 1.00 93.31 194 ALA A CA 1
ATOM 1500 C C . ALA A 1 194 ? -5.691 5.810 8.703 1.00 93.31 194 ALA A C 1
ATOM 1502 O O . ALA A 1 194 ? -5.016 5.924 7.681 1.00 93.31 194 ALA A O 1
ATOM 1503 N N . TRP A 1 195 ? -6.963 6.216 8.754 1.00 93.19 195 TRP A N 1
ATOM 1504 C CA . TRP A 1 195 ? -7.657 6.829 7.620 1.00 93.19 195 TRP A CA 1
ATOM 1505 C C . TRP A 1 195 ? -6.978 8.126 7.154 1.00 93.19 195 TRP A C 1
ATOM 1507 O O . TRP A 1 195 ? -6.804 8.337 5.954 1.00 93.19 195 TRP A O 1
ATOM 1517 N N . GLU A 1 196 ? -6.539 8.986 8.080 1.00 92.44 196 GLU A N 1
ATOM 1518 C CA . GLU A 1 196 ? -5.835 10.233 7.754 1.00 92.44 196 GLU A CA 1
ATOM 1519 C C . GLU A 1 196 ? -4.502 9.946 7.044 1.00 92.44 196 GLU A C 1
ATOM 1521 O O . GLU A 1 196 ? -4.155 10.643 6.091 1.00 92.44 196 GLU A O 1
ATOM 1526 N N . LYS A 1 197 ? -3.770 8.900 7.448 1.00 95.69 197 LYS A N 1
ATOM 1527 C CA . LYS A 1 197 ? -2.530 8.477 6.773 1.00 95.69 197 LYS A CA 1
ATOM 1528 C C . LYS A 1 197 ? -2.785 7.884 5.388 1.00 95.69 197 LYS A C 1
ATOM 1530 O O . LYS A 1 197 ? -2.073 8.247 4.456 1.00 95.69 197 LYS A O 1
ATOM 1535 N N . LEU A 1 198 ? -3.820 7.057 5.224 1.00 93.19 198 LEU A N 1
ATOM 1536 C CA . LEU A 1 198 ? -4.255 6.575 3.905 1.00 93.19 198 LEU A CA 1
ATOM 1537 C C . LEU A 1 198 ? -4.648 7.737 2.989 1.00 93.19 198 LEU A C 1
ATOM 1539 O O . LEU A 1 198 ? -4.252 7.786 1.832 1.00 93.19 198 LEU A O 1
ATOM 1543 N N . SER A 1 199 ? -5.348 8.730 3.529 1.00 91.25 199 SER A N 1
ATOM 1544 C CA . SER A 1 199 ? -5.718 9.940 2.794 1.00 91.25 199 SER A CA 1
ATOM 1545 C C . SER A 1 199 ? -4.503 10.774 2.379 1.00 91.25 199 SER A C 1
ATOM 1547 O O . SER A 1 199 ? -4.499 11.370 1.306 1.00 91.25 199 SER A O 1
ATOM 1549 N N . ILE A 1 200 ? -3.445 10.808 3.200 1.00 92.50 200 ILE A N 1
ATOM 1550 C CA . ILE A 1 200 ? -2.163 11.424 2.825 1.00 92.50 200 ILE A CA 1
ATOM 1551 C C . ILE A 1 200 ? -1.510 10.655 1.678 1.00 92.50 200 ILE A C 1
ATOM 1553 O O . ILE A 1 200 ? -1.053 11.288 0.732 1.00 92.50 200 ILE A O 1
ATOM 1557 N N . LEU A 1 201 ? -1.479 9.322 1.762 1.00 92.50 201 LEU A N 1
ATOM 1558 C CA . LEU A 1 201 ? -0.919 8.445 0.731 1.00 92.50 201 LEU A CA 1
ATOM 1559 C C . LEU A 1 201 ? -1.662 8.577 -0.596 1.00 92.50 201 LEU A C 1
ATOM 1561 O O . LEU A 1 201 ? -1.045 8.542 -1.654 1.00 92.50 201 LEU A O 1
ATOM 1565 N N . VAL A 1 202 ? -2.980 8.747 -0.558 1.00 90.12 202 VAL A N 1
ATOM 1566 C CA . VAL A 1 202 ? -3.779 8.998 -1.757 1.00 90.12 202 VAL A CA 1
ATOM 1567 C C . VAL A 1 202 ? -3.580 10.421 -2.270 1.00 90.12 202 VAL A C 1
ATOM 1569 O O . VAL A 1 202 ? -3.538 10.592 -3.473 1.00 90.12 202 VAL A O 1
ATOM 1572 N N . GLY A 1 203 ? -3.394 11.420 -1.408 1.00 88.69 203 GLY A N 1
ATOM 1573 C CA . GLY A 1 203 ? -3.373 12.835 -1.792 1.00 88.69 203 GLY A CA 1
ATOM 1574 C C . GLY A 1 203 ? -4.762 13.457 -1.645 1.00 88.69 203 GLY A C 1
ATOM 1575 O O . GLY A 1 203 ? -5.767 12.865 -2.033 1.00 88.69 203 GLY A O 1
ATOM 1576 N N . ALA A 1 204 ? -4.840 14.647 -1.043 1.00 84.81 204 ALA A N 1
ATOM 1577 C CA . ALA A 1 204 ? -6.111 15.245 -0.614 1.00 84.81 204 ALA A CA 1
ATOM 1578 C C . ALA A 1 204 ? -7.066 15.510 -1.788 1.00 84.81 204 ALA A C 1
ATOM 1580 O O . ALA A 1 204 ? -8.275 15.345 -1.662 1.00 84.81 204 ALA A O 1
ATOM 1581 N N . GLU A 1 205 ? -6.500 15.891 -2.925 1.00 84.00 205 GLU A N 1
ATOM 1582 C CA . GLU A 1 205 ? -7.184 16.153 -4.186 1.00 84.00 205 GLU A CA 1
ATOM 1583 C C . GLU A 1 205 ? -7.668 14.883 -4.902 1.00 84.00 205 GLU A C 1
ATOM 1585 O O . GLU A 1 205 ? -8.490 14.969 -5.808 1.00 84.00 205 GLU A O 1
ATOM 1590 N N . ASN A 1 206 ? -7.237 13.705 -4.444 1.00 85.19 206 ASN A N 1
ATOM 1591 C CA . ASN A 1 206 ? -7.526 12.421 -5.077 1.00 85.19 206 ASN A CA 1
ATOM 1592 C C . ASN A 1 206 ? -8.344 11.460 -4.204 1.00 85.19 206 ASN A C 1
ATOM 1594 O O . ASN A 1 206 ? -8.692 10.373 -4.660 1.00 85.19 206 ASN A O 1
ATOM 1598 N N . ILE A 1 207 ? -8.704 11.859 -2.979 1.00 86.62 207 ILE A N 1
ATOM 1599 C CA . ILE A 1 207 ? -9.520 11.053 -2.053 1.00 86.62 207 ILE A CA 1
ATOM 1600 C C . ILE A 1 207 ? -10.844 10.639 -2.699 1.00 86.62 207 ILE A C 1
ATOM 1602 O O . ILE A 1 207 ? -11.132 9.446 -2.767 1.00 86.62 207 ILE A O 1
ATOM 1606 N N . SER A 1 208 ? -11.612 11.600 -3.223 1.00 85.75 208 SER A N 1
ATOM 1607 C CA . SER A 1 208 ? -12.912 11.311 -3.841 1.00 85.75 208 SER A CA 1
ATOM 1608 C C . SER A 1 208 ? -12.765 10.343 -5.009 1.00 85.75 208 SER A C 1
ATOM 1610 O O . SER A 1 208 ? -13.514 9.381 -5.117 1.00 85.75 208 SER A O 1
ATOM 1612 N N . ARG A 1 209 ? -11.732 10.527 -5.838 1.00 85.38 209 ARG A N 1
ATOM 1613 C CA . ARG A 1 209 ? -11.472 9.646 -6.976 1.00 85.38 209 ARG A CA 1
ATOM 1614 C C . ARG A 1 209 ? -11.030 8.245 -6.533 1.00 85.38 209 ARG A C 1
ATOM 1616 O O . ARG A 1 209 ? -11.465 7.262 -7.118 1.00 85.38 209 ARG A O 1
ATOM 1623 N N . ALA A 1 210 ? -10.199 8.126 -5.494 1.00 85.50 210 ALA A N 1
ATOM 1624 C CA . ALA A 1 210 ? -9.842 6.832 -4.903 1.00 85.50 210 ALA A CA 1
ATOM 1625 C C . ALA A 1 210 ? -11.077 6.083 -4.396 1.00 85.50 210 ALA A C 1
ATOM 1627 O O . ALA A 1 210 ? -11.214 4.884 -4.630 1.00 85.50 210 ALA A O 1
ATOM 1628 N N . GLN A 1 211 ? -11.991 6.801 -3.741 1.00 84.94 211 GLN A N 1
ATOM 1629 C CA . GLN A 1 211 ? -13.259 6.249 -3.276 1.00 84.94 211 GLN A CA 1
ATOM 1630 C C . GLN A 1 211 ? -14.172 5.857 -4.442 1.00 84.94 211 GLN A C 1
ATOM 1632 O O . GLN A 1 211 ? -14.771 4.788 -4.385 1.00 84.94 211 GLN A O 1
ATOM 1637 N N . GLU A 1 212 ? -14.241 6.660 -5.507 1.00 86.81 212 GLU A N 1
ATOM 1638 C CA . GLU A 1 212 ? -14.975 6.330 -6.736 1.00 86.81 212 GLU A CA 1
ATOM 1639 C C . GLU A 1 212 ? -14.445 5.050 -7.385 1.00 86.81 212 GLU A C 1
ATOM 1641 O O . GLU A 1 212 ? -15.234 4.158 -7.678 1.00 86.81 212 GLU A O 1
ATOM 1646 N N . ILE A 1 213 ? -13.125 4.921 -7.560 1.00 84.69 213 ILE A N 1
ATOM 1647 C CA . ILE A 1 213 ? -12.499 3.712 -8.119 1.00 84.69 213 ILE A CA 1
ATOM 1648 C C . ILE A 1 213 ? -12.765 2.506 -7.217 1.00 84.69 213 ILE A C 1
ATOM 1650 O O . ILE A 1 213 ? -13.159 1.447 -7.704 1.00 84.69 213 ILE A O 1
ATOM 1654 N N . GLY A 1 214 ? -12.602 2.664 -5.901 1.00 81.94 214 GLY A N 1
ATOM 1655 C CA . GLY A 1 214 ? -12.928 1.614 -4.941 1.00 81.94 214 GLY A CA 1
ATOM 1656 C C . GLY A 1 214 ? -14.393 1.190 -5.033 1.00 81.94 214 GLY A C 1
ATOM 1657 O O . GLY A 1 214 ? -14.690 -0.002 -5.062 1.00 81.94 214 GLY A O 1
ATOM 1658 N N . SER A 1 215 ? -15.307 2.155 -5.142 1.00 84.19 215 SER A N 1
ATOM 1659 C CA . SER A 1 215 ? -16.740 1.903 -5.280 1.00 84.19 215 SER A CA 1
ATOM 1660 C C . SER A 1 215 ? -17.047 1.179 -6.590 1.00 84.19 215 SER A C 1
ATOM 1662 O O . SER A 1 215 ? -17.698 0.137 -6.564 1.00 84.19 215 SER A O 1
ATOM 1664 N N . GLU A 1 216 ? -16.527 1.667 -7.717 1.00 86.25 216 GLU A N 1
ATOM 1665 C CA . GLU A 1 216 ? -16.689 1.053 -9.040 1.00 86.25 216 GLU A CA 1
ATOM 1666 C C . GLU A 1 216 ? -16.177 -0.395 -9.047 1.00 86.25 216 GLU A C 1
ATOM 1668 O O . GLU A 1 216 ? -16.857 -1.299 -9.535 1.00 86.25 216 GLU A O 1
ATOM 1673 N N . ALA A 1 217 ? -15.004 -0.642 -8.459 1.00 81.44 217 ALA A N 1
ATOM 1674 C CA . ALA A 1 217 ? -14.436 -1.981 -8.348 1.00 81.44 217 ALA A CA 1
ATOM 1675 C C . ALA A 1 217 ? -15.330 -2.909 -7.504 1.00 81.44 217 ALA A C 1
ATOM 1677 O O . ALA A 1 217 ? -15.580 -4.055 -7.891 1.00 81.44 217 ALA A O 1
ATOM 1678 N N . THR A 1 218 ? -15.864 -2.415 -6.378 1.00 82.75 218 THR A N 1
ATOM 1679 C CA . THR A 1 218 ? -16.790 -3.191 -5.532 1.00 82.75 218 THR A CA 1
ATOM 1680 C C . THR A 1 218 ? -18.119 -3.495 -6.229 1.00 82.75 218 THR A C 1
ATOM 1682 O O . THR A 1 218 ? -18.675 -4.582 -6.049 1.00 82.75 218 THR A O 1
ATOM 1685 N N . GLU A 1 219 ? -18.617 -2.573 -7.053 1.00 83.00 219 GLU A N 1
ATOM 1686 C CA . GLU A 1 219 ? -19.848 -2.736 -7.825 1.00 83.00 219 GLU A CA 1
ATOM 1687 C C . GLU A 1 219 ? -19.672 -3.762 -8.949 1.00 83.00 219 GLU A C 1
ATOM 1689 O O . GLU A 1 219 ? -20.431 -4.730 -9.019 1.00 83.00 219 GLU A O 1
ATOM 1694 N N . LYS A 1 220 ? -18.606 -3.645 -9.749 1.00 80.31 220 LYS A N 1
ATOM 1695 C CA . LYS A 1 220 ? -18.291 -4.603 -10.823 1.00 80.31 220 LYS A CA 1
ATOM 1696 C C . LYS A 1 220 ? -18.153 -6.037 -10.314 1.00 80.31 220 LYS A C 1
ATOM 1698 O O . LYS A 1 220 ? -18.596 -6.981 -10.970 1.00 80.31 220 LYS A O 1
ATOM 1703 N N . LEU A 1 221 ? -17.596 -6.223 -9.120 1.00 75.19 221 LEU A N 1
ATOM 1704 C CA . LEU A 1 221 ? -17.532 -7.545 -8.501 1.00 75.19 221 LEU A CA 1
ATOM 1705 C C . LEU A 1 221 ? -18.892 -8.092 -8.078 1.00 75.19 221 LEU A C 1
ATOM 1707 O O . LEU A 1 221 ? -19.148 -9.290 -8.219 1.00 75.19 221 LEU A O 1
ATOM 1711 N N . ARG A 1 222 ? -19.785 -7.232 -7.580 1.00 73.38 222 ARG A N 1
ATOM 1712 C CA . ARG A 1 222 ? -21.169 -7.626 -7.290 1.00 73.38 222 ARG A CA 1
ATOM 1713 C C . ARG A 1 222 ? -21.884 -8.096 -8.559 1.00 73.38 222 ARG A C 1
ATOM 1715 O O . ARG A 1 222 ? -22.679 -9.032 -8.494 1.00 73.38 222 ARG A O 1
ATOM 1722 N N . GLU A 1 223 ? -21.548 -7.514 -9.706 1.00 72.56 223 GLU A N 1
ATOM 1723 C CA . GLU A 1 223 ? -22.018 -7.932 -11.033 1.00 72.56 223 GLU A CA 1
ATOM 1724 C C . GLU A 1 223 ? -21.342 -9.213 -11.562 1.00 72.56 223 GLU A C 1
ATOM 1726 O O . GLU A 1 223 ? -21.570 -9.613 -12.703 1.00 72.56 223 GLU A O 1
ATOM 1731 N N . LYS A 1 224 ? -20.545 -9.902 -10.731 1.00 63.50 224 LYS A N 1
ATOM 1732 C CA . LYS A 1 224 ? -19.781 -11.114 -11.073 1.00 63.50 224 LYS A CA 1
ATOM 1733 C C . LYS A 1 224 ? -18.714 -10.893 -12.150 1.00 63.50 224 LYS A C 1
ATOM 1735 O O . LYS A 1 224 ? -18.267 -11.859 -12.772 1.00 63.50 224 LYS A O 1
ATOM 1740 N N . VAL A 1 225 ? -18.261 -9.657 -12.369 1.00 70.38 225 VAL A N 1
ATOM 1741 C CA . VAL A 1 225 ? -17.026 -9.426 -13.124 1.00 70.38 225 VAL A CA 1
ATOM 1742 C C . VAL A 1 225 ? -15.864 -9.872 -12.243 1.00 70.38 225 VAL A C 1
ATOM 1744 O O . VAL A 1 225 ? -15.712 -9.386 -11.127 1.00 70.38 225 VAL A O 1
ATOM 1747 N N . ALA A 1 226 ? -15.044 -10.807 -12.725 1.00 80.69 226 ALA A N 1
ATOM 1748 C CA . ALA A 1 226 ? -13.843 -11.222 -12.004 1.00 80.69 226 ALA A CA 1
ATOM 1749 C C . ALA A 1 226 ? -12.911 -10.014 -11.790 1.00 80.69 226 ALA A C 1
ATOM 1751 O O . ALA A 1 226 ? -12.664 -9.277 -12.748 1.00 80.69 226 ALA A O 1
ATOM 1752 N N . VAL A 1 227 ? -12.369 -9.835 -10.574 1.00 83.56 227 VAL A N 1
ATOM 1753 C CA . VAL A 1 227 ? -11.411 -8.752 -10.241 1.00 83.56 227 VAL A CA 1
ATOM 1754 C C . VAL A 1 227 ? -10.297 -8.688 -11.263 1.00 83.56 227 VAL A C 1
ATOM 1756 O O . VAL A 1 227 ? -10.001 -7.614 -11.770 1.00 83.56 227 VAL A O 1
ATOM 1759 N N . THR A 1 228 ? -9.779 -9.855 -11.641 1.00 87.06 228 THR A N 1
ATOM 1760 C CA . THR A 1 228 ? -8.803 -10.042 -12.712 1.00 87.06 228 THR A CA 1
ATOM 1761 C C . THR A 1 228 ? -9.176 -9.259 -13.967 1.00 87.06 228 THR A C 1
ATOM 1763 O O . THR A 1 228 ? -8.404 -8.445 -14.443 1.00 87.06 228 THR A O 1
ATOM 1766 N N . LYS A 1 229 ? -10.405 -9.387 -14.479 1.00 89.00 229 LYS A N 1
ATOM 1767 C CA . LYS A 1 229 ? -10.800 -8.674 -15.701 1.00 89.00 229 LYS A CA 1
ATOM 1768 C C . LYS A 1 229 ? -10.808 -7.154 -15.509 1.00 89.00 229 LYS A C 1
ATOM 1770 O O . LYS A 1 229 ? -10.468 -6.428 -16.442 1.00 89.00 229 LYS A O 1
ATOM 1775 N N . TYR A 1 230 ? -11.213 -6.671 -14.334 1.00 89.25 230 TYR A N 1
ATOM 1776 C CA . TYR A 1 230 ? -11.198 -5.240 -14.034 1.00 89.25 230 TYR A CA 1
ATOM 1777 C C . TYR A 1 230 ? -9.770 -4.706 -13.909 1.00 89.25 230 TYR A C 1
ATOM 1779 O O . TYR A 1 230 ? -9.452 -3.725 -14.574 1.00 89.25 230 TYR A O 1
ATOM 1787 N N . VAL A 1 231 ? -8.913 -5.368 -13.127 1.00 90.81 231 VAL A N 1
ATOM 1788 C CA . VAL A 1 231 ? -7.514 -4.970 -12.922 1.00 90.81 231 VAL A CA 1
ATOM 1789 C C . VAL A 1 231 ? -6.732 -5.029 -14.231 1.00 90.81 231 VAL A C 1
ATOM 1791 O O . VAL A 1 231 ? -6.079 -4.053 -14.574 1.00 90.81 231 VAL A O 1
ATOM 1794 N N . ASN A 1 232 ? -6.886 -6.080 -15.037 1.00 90.81 232 ASN A N 1
ATOM 1795 C CA . ASN A 1 232 ? -6.193 -6.203 -16.326 1.00 90.81 232 ASN A CA 1
ATOM 1796 C C . ASN A 1 232 ? -6.620 -5.098 -17.287 1.00 90.81 232 ASN A C 1
ATOM 1798 O O . ASN A 1 232 ? -5.794 -4.459 -17.936 1.00 90.81 232 ASN A O 1
ATOM 1802 N N . HIS A 1 233 ? -7.927 -4.819 -17.337 1.00 89.19 233 HIS A N 1
ATOM 1803 C CA . HIS A 1 233 ? -8.425 -3.689 -18.102 1.00 89.19 233 HIS A CA 1
ATOM 1804 C C . HIS A 1 233 ? -7.866 -2.368 -17.567 1.00 89.19 233 HIS A C 1
ATOM 1806 O O . HIS A 1 233 ? -7.575 -1.474 -18.357 1.00 89.19 233 HIS A O 1
ATOM 1812 N N . PHE A 1 234 ? -7.761 -2.207 -16.249 1.00 89.38 234 PHE A N 1
ATOM 1813 C CA . PHE A 1 234 ? -7.277 -0.995 -15.595 1.00 89.38 234 PHE A CA 1
ATOM 1814 C C . PHE A 1 234 ? -5.785 -0.749 -15.851 1.00 89.38 234 PHE A C 1
ATOM 1816 O O . PHE A 1 234 ? -5.439 0.359 -16.237 1.00 89.38 234 PHE A O 1
ATOM 1823 N N . LEU A 1 235 ? -4.936 -1.767 -15.712 1.00 92.88 235 LEU A N 1
ATOM 1824 C CA . LEU A 1 235 ? -3.480 -1.643 -15.812 1.00 92.88 235 LEU A CA 1
ATOM 1825 C C . LEU A 1 235 ? -2.944 -1.726 -17.243 1.00 92.88 235 LEU A C 1
ATOM 1827 O O . LEU A 1 235 ? -1.878 -1.181 -17.505 1.00 92.88 235 LEU A O 1
ATOM 1831 N N . LYS A 1 236 ? -3.656 -2.387 -18.169 1.00 94.06 236 LYS A N 1
ATOM 1832 C CA . LYS A 1 236 ? -3.227 -2.550 -19.573 1.00 94.06 236 LYS A CA 1
ATOM 1833 C C . LYS A 1 236 ? -1.827 -3.177 -19.722 1.00 94.06 236 LYS A C 1
ATOM 1835 O O . LYS A 1 236 ? -1.099 -2.870 -20.665 1.00 94.06 236 LYS A O 1
ATOM 1840 N N . THR A 1 237 ? -1.454 -4.071 -18.810 1.00 95.12 237 THR A N 1
ATOM 1841 C CA . THR A 1 237 ? -0.147 -4.754 -18.774 1.00 95.12 237 THR A CA 1
ATOM 1842 C C . THR A 1 237 ? 0.195 -5.441 -20.098 1.00 95.12 237 THR A C 1
ATOM 1844 O O . THR A 1 237 ? 1.296 -5.260 -20.618 1.00 95.12 237 THR A O 1
ATOM 1847 N N . ASP A 1 238 ? -0.766 -6.144 -20.702 1.00 95.44 238 ASP A N 1
ATOM 1848 C CA . ASP A 1 238 ? -0.599 -6.779 -22.015 1.00 95.44 238 ASP A CA 1
ATOM 1849 C C . ASP A 1 238 ? -0.285 -5.768 -23.131 1.00 95.44 238 ASP A C 1
ATOM 1851 O O . ASP A 1 238 ? 0.601 -6.009 -23.953 1.00 95.44 238 ASP A O 1
ATOM 1855 N N . GLU A 1 239 ? -0.987 -4.629 -23.166 1.00 95.50 239 GLU A N 1
ATOM 1856 C CA . GLU A 1 239 ? -0.777 -3.582 -24.178 1.00 95.50 239 GLU A CA 1
ATOM 1857 C C . GLU A 1 239 ? 0.642 -3.005 -24.059 1.00 95.50 239 GLU A C 1
ATOM 1859 O O . GLU A 1 239 ? 1.367 -2.936 -25.054 1.00 95.50 239 GLU A O 1
ATOM 1864 N N . ILE A 1 240 ? 1.071 -2.690 -22.833 1.00 95.44 240 ILE A N 1
ATOM 1865 C CA . ILE A 1 240 ? 2.400 -2.132 -22.535 1.00 95.44 240 ILE A CA 1
ATOM 1866 C C . ILE A 1 240 ? 3.510 -3.131 -22.874 1.00 95.44 240 ILE A C 1
ATOM 1868 O O . ILE A 1 240 ? 4.553 -2.752 -23.417 1.00 95.44 240 ILE A O 1
ATOM 1872 N N . TYR A 1 241 ? 3.295 -4.423 -22.615 1.00 97.00 241 TYR A N 1
ATOM 1873 C CA . TYR A 1 241 ? 4.245 -5.461 -23.003 1.00 97.00 241 TYR A CA 1
ATOM 1874 C C . TYR A 1 241 ? 4.395 -5.565 -24.530 1.00 97.00 241 TYR A C 1
ATOM 1876 O O . TYR A 1 241 ? 5.520 -5.615 -25.040 1.00 97.00 241 TYR A O 1
ATOM 1884 N N . GLN A 1 242 ? 3.285 -5.557 -25.281 1.00 97.50 242 GLN A N 1
ATOM 1885 C CA . GLN A 1 242 ? 3.343 -5.591 -26.747 1.00 97.50 242 GLN A CA 1
ATOM 1886 C C . GLN A 1 242 ? 3.985 -4.326 -27.325 1.00 97.50 242 GLN A C 1
ATOM 1888 O O . GLN A 1 242 ? 4.785 -4.418 -28.258 1.00 97.50 242 GLN A O 1
ATOM 1893 N N . GLU A 1 243 ? 3.695 -3.154 -26.761 1.00 96.06 243 GLU A N 1
ATOM 1894 C CA . GLU A 1 243 ? 4.346 -1.910 -27.164 1.00 96.06 243 GLU A CA 1
ATOM 1895 C C . GLU A 1 243 ? 5.855 -1.956 -26.907 1.00 96.06 243 GLU A C 1
ATOM 1897 O O . GLU A 1 243 ? 6.641 -1.661 -27.808 1.00 96.06 243 GLU A O 1
ATOM 1902 N N . THR A 1 244 ? 6.270 -2.426 -25.728 1.00 96.19 244 THR A N 1
ATOM 1903 C CA . THR A 1 244 ? 7.687 -2.621 -25.388 1.00 96.19 244 THR A CA 1
ATOM 1904 C C . THR A 1 244 ? 8.379 -3.524 -26.404 1.00 96.19 244 THR A C 1
ATOM 1906 O O . THR A 1 244 ? 9.470 -3.207 -26.880 1.00 96.19 244 THR A O 1
ATOM 1909 N N . ARG A 1 245 ? 7.738 -4.633 -26.789 1.00 97.31 245 ARG A N 1
ATOM 1910 C CA . ARG A 1 245 ? 8.260 -5.554 -27.805 1.00 97.31 245 ARG A CA 1
ATOM 1911 C C . ARG A 1 245 ? 8.437 -4.876 -29.163 1.00 97.31 245 ARG A C 1
ATOM 1913 O O . ARG A 1 245 ? 9.462 -5.087 -29.809 1.00 97.31 245 ARG A O 1
ATOM 1920 N N . ASN A 1 246 ? 7.476 -4.059 -29.582 1.00 96.56 246 ASN A N 1
ATOM 1921 C CA . ASN A 1 246 ? 7.550 -3.325 -30.846 1.00 96.56 246 ASN A CA 1
ATOM 1922 C C . ASN A 1 246 ? 8.646 -2.251 -30.820 1.00 96.56 246 ASN A C 1
ATOM 1924 O O . ASN A 1 246 ? 9.419 -2.143 -31.772 1.00 96.56 246 ASN A O 1
ATOM 1928 N N . LEU A 1 247 ? 8.752 -1.494 -29.722 1.00 96.12 247 LEU A N 1
ATOM 1929 C CA . LEU A 1 247 ? 9.803 -0.493 -29.524 1.00 96.12 247 LEU A CA 1
ATOM 1930 C C . LEU A 1 247 ? 11.192 -1.132 -29.541 1.00 96.12 247 LEU A C 1
ATOM 1932 O O . LEU A 1 247 ? 12.099 -0.610 -30.182 1.00 96.12 247 LEU A O 1
ATOM 1936 N N . LEU A 1 248 ? 11.348 -2.283 -28.887 1.00 95.88 248 LEU A N 1
ATOM 1937 C CA . LEU A 1 248 ? 12.612 -3.006 -28.854 1.00 95.88 248 LEU A CA 1
ATOM 1938 C C . LEU A 1 248 ? 12.995 -3.576 -30.223 1.00 95.88 248 LEU A C 1
ATOM 1940 O O . LEU A 1 248 ? 14.158 -3.500 -30.602 1.00 95.88 248 LEU A O 1
ATOM 1944 N N . ALA A 1 249 ? 12.031 -4.082 -30.998 1.00 95.56 249 ALA A N 1
ATOM 1945 C CA . ALA A 1 249 ? 12.283 -4.553 -32.362 1.00 95.56 249 ALA A CA 1
ATOM 1946 C C . ALA A 1 249 ? 12.747 -3.426 -33.307 1.00 95.56 249 ALA A C 1
ATOM 1948 O O . ALA A 1 249 ? 13.496 -3.678 -34.248 1.00 95.56 249 ALA A O 1
ATOM 1949 N N . ALA A 1 250 ? 12.312 -2.189 -33.054 1.00 95.06 250 ALA A N 1
ATOM 1950 C CA . ALA A 1 250 ? 12.730 -1.000 -33.794 1.00 95.06 250 ALA A CA 1
ATOM 1951 C C . ALA A 1 250 ? 13.987 -0.321 -33.211 1.00 95.06 250 ALA A C 1
ATOM 1953 O O . ALA A 1 250 ? 14.486 0.647 -33.790 1.00 95.06 250 ALA A O 1
ATOM 1954 N N . TYR A 1 251 ? 14.495 -0.787 -32.068 1.00 96.00 251 TYR A N 1
ATOM 1955 C CA . TYR A 1 251 ? 15.596 -0.148 -31.360 1.00 96.00 251 TYR A CA 1
ATOM 1956 C C . TYR A 1 251 ? 16.938 -0.423 -32.045 1.00 96.00 251 TYR A C 1
ATOM 1958 O O . TYR A 1 251 ? 17.392 -1.559 -32.130 1.00 96.00 251 TYR A O 1
ATOM 1966 N N . THR A 1 252 ? 17.617 0.637 -32.487 1.00 94.00 252 THR A N 1
ATOM 1967 C CA . THR A 1 252 ? 18.946 0.560 -33.125 1.00 94.00 252 THR A CA 1
ATOM 1968 C C . THR A 1 252 ? 20.069 1.105 -32.235 1.00 94.00 252 THR A C 1
ATOM 1970 O O . THR A 1 252 ? 21.143 1.449 -32.731 1.00 94.00 252 THR A O 1
ATOM 1973 N N . GLY A 1 253 ? 19.807 1.289 -30.936 1.00 93.12 253 GLY A N 1
ATOM 1974 C CA . GLY A 1 253 ? 20.790 1.802 -29.981 1.00 93.12 253 GLY A CA 1
ATOM 1975 C C . GLY A 1 253 ? 21.698 0.711 -29.403 1.00 93.12 253 GLY A C 1
ATOM 1976 O O . GLY A 1 253 ? 21.819 -0.380 -29.946 1.00 93.12 253 GLY A O 1
ATOM 1977 N N . SER A 1 254 ? 22.380 1.013 -28.295 1.00 94.44 254 SER A N 1
ATOM 1978 C CA . SER A 1 254 ? 23.382 0.109 -27.710 1.00 94.44 254 SER A CA 1
ATOM 1979 C C . SER A 1 254 ? 22.793 -0.877 -26.696 1.00 94.44 254 SER A C 1
ATOM 1981 O O . SER A 1 254 ? 22.056 -0.453 -25.804 1.00 94.44 254 SER A O 1
ATOM 1983 N N . ASP A 1 255 ? 23.286 -2.117 -26.682 1.00 94.06 255 ASP A N 1
ATOM 1984 C CA . ASP A 1 255 ? 22.981 -3.126 -25.648 1.00 94.06 255 ASP A CA 1
ATOM 1985 C C . ASP A 1 255 ? 23.248 -2.637 -24.221 1.00 94.06 255 ASP A C 1
ATOM 1987 O O . ASP A 1 255 ? 22.557 -3.014 -23.279 1.00 94.06 255 ASP A O 1
ATOM 1991 N N . LYS A 1 256 ? 24.225 -1.741 -24.040 1.00 94.50 256 LYS A N 1
ATOM 1992 C CA . LYS A 1 256 ? 24.535 -1.142 -22.735 1.00 94.50 256 LYS A CA 1
ATOM 1993 C C . LYS A 1 256 ? 23.352 -0.358 -22.153 1.00 94.50 256 LYS A C 1
ATOM 1995 O O . LYS A 1 256 ? 23.192 -0.323 -20.935 1.00 94.50 256 LYS A O 1
ATOM 2000 N N . ALA A 1 257 ? 22.546 0.281 -22.999 1.00 94.25 257 ALA A N 1
ATOM 2001 C CA . ALA A 1 257 ? 21.350 0.995 -22.564 1.00 94.25 257 ALA A CA 1
ATOM 2002 C C . ALA A 1 257 ? 20.265 0.011 -22.107 1.00 94.25 257 ALA A C 1
ATOM 2004 O O . ALA A 1 257 ? 19.706 0.190 -21.028 1.00 94.25 257 ALA A O 1
ATOM 2005 N N . LEU A 1 258 ? 20.057 -1.072 -22.860 1.00 95.25 258 LEU A N 1
ATOM 2006 C CA . LEU A 1 258 ? 19.126 -2.151 -22.510 1.00 95.25 258 LEU A CA 1
ATOM 2007 C C . LEU A 1 258 ? 19.526 -2.838 -21.193 1.00 95.25 258 LEU A C 1
ATOM 2009 O O . LEU A 1 258 ? 18.708 -2.991 -20.286 1.00 95.25 258 LEU A O 1
ATOM 2013 N N . ALA A 1 259 ? 20.816 -3.153 -21.041 1.00 93.25 259 ALA A N 1
ATOM 2014 C CA . ALA A 1 259 ? 21.379 -3.754 -19.833 1.00 93.25 259 ALA A CA 1
ATOM 2015 C C . ALA A 1 259 ? 21.273 -2.841 -18.599 1.00 93.25 259 ALA A C 1
ATOM 2017 O O . ALA A 1 259 ? 21.202 -3.335 -17.476 1.00 93.25 259 ALA A O 1
ATOM 2018 N N . LYS A 1 260 ? 21.250 -1.514 -18.787 1.00 94.19 260 LYS A N 1
ATOM 2019 C CA . LYS A 1 260 ? 21.004 -0.547 -17.706 1.00 94.19 260 LYS A CA 1
ATOM 2020 C C . LYS A 1 260 ? 19.515 -0.412 -17.377 1.00 94.19 260 LYS A C 1
ATOM 2022 O O . LYS A 1 260 ? 19.185 -0.200 -16.215 1.00 94.19 260 LYS A O 1
ATOM 2027 N N . LEU A 1 261 ? 18.638 -0.530 -18.370 1.00 95.50 261 LEU A N 1
ATOM 2028 C CA . LEU A 1 261 ? 17.193 -0.406 -18.188 1.00 95.50 261 LEU A CA 1
ATOM 2029 C C . LEU A 1 261 ? 16.602 -1.610 -17.442 1.00 95.50 261 LEU A C 1
ATOM 2031 O O . LEU A 1 261 ? 15.791 -1.424 -16.543 1.00 95.50 261 LEU A O 1
ATOM 2035 N N . SER A 1 262 ? 17.041 -2.833 -17.755 1.00 94.19 262 SER A N 1
ATOM 2036 C CA . SER A 1 262 ? 16.533 -4.055 -17.107 1.00 94.19 262 SER A CA 1
ATOM 2037 C C . SER A 1 262 ? 16.529 -3.987 -15.563 1.00 94.19 262 SER A C 1
ATOM 2039 O O . SER A 1 262 ? 15.466 -4.191 -14.979 1.00 94.19 262 SER A O 1
ATOM 2041 N N . PRO A 1 263 ? 17.626 -3.628 -14.856 1.00 92.50 263 PRO A N 1
ATOM 2042 C CA . PRO A 1 263 ? 17.590 -3.489 -13.398 1.00 92.50 263 PRO A CA 1
ATOM 2043 C C . PRO A 1 263 ? 16.686 -2.348 -12.907 1.00 92.50 263 PRO A C 1
ATOM 2045 O O . PRO A 1 263 ? 16.069 -2.503 -11.863 1.00 92.50 263 PRO A O 1
ATOM 2048 N N . GLN A 1 264 ? 16.537 -1.248 -13.657 1.00 94.06 264 GLN A N 1
ATOM 2049 C CA . GLN A 1 264 ? 15.610 -0.167 -13.287 1.00 94.06 264 GLN A CA 1
ATOM 2050 C C . GLN A 1 264 ? 14.153 -0.640 -13.319 1.00 94.06 264 GLN A C 1
ATOM 2052 O O . GLN A 1 264 ? 13.383 -0.315 -12.421 1.00 94.06 264 GLN A O 1
ATOM 2057 N N . ILE A 1 265 ? 13.794 -1.452 -14.318 1.00 95.50 265 ILE A N 1
ATOM 2058 C CA . ILE A 1 265 ? 12.484 -2.106 -14.381 1.00 95.50 265 ILE A CA 1
ATOM 2059 C C . ILE A 1 265 ? 12.306 -3.052 -13.187 1.00 95.50 265 ILE A C 1
ATOM 2061 O O . ILE A 1 265 ? 11.277 -3.003 -12.524 1.00 95.50 265 ILE A O 1
ATOM 2065 N N . ARG A 1 266 ? 13.319 -3.862 -12.849 1.00 93.00 266 ARG A N 1
ATOM 2066 C CA . ARG A 1 266 ? 13.273 -4.776 -11.687 1.00 93.00 266 ARG A CA 1
ATOM 2067 C C . ARG A 1 266 ? 13.098 -4.043 -10.357 1.00 93.00 266 ARG A C 1
ATOM 2069 O O . ARG A 1 266 ? 12.395 -4.532 -9.477 1.00 93.00 266 ARG A O 1
ATOM 2076 N N . ASP A 1 267 ? 13.698 -2.867 -10.205 1.00 92.62 267 ASP A N 1
ATOM 2077 C CA . ASP A 1 267 ? 13.538 -2.053 -8.999 1.00 92.62 267 ASP A CA 1
ATOM 2078 C C . ASP A 1 267 ? 12.076 -1.604 -8.792 1.00 92.62 267 ASP A C 1
ATOM 2080 O O . ASP A 1 267 ? 11.644 -1.455 -7.644 1.00 92.62 267 ASP A O 1
ATOM 2084 N N . LEU A 1 268 ? 11.280 -1.463 -9.865 1.00 94.25 268 LEU A N 1
ATOM 2085 C CA . LEU A 1 268 ? 9.844 -1.169 -9.762 1.00 94.25 268 LEU A CA 1
ATOM 2086 C C . LEU A 1 268 ? 9.057 -2.314 -9.112 1.00 94.25 268 LEU A C 1
ATOM 2088 O O . LEU A 1 268 ? 8.179 -2.044 -8.296 1.00 94.25 268 LEU A O 1
ATOM 2092 N N . GLU A 1 269 ? 9.393 -3.574 -9.401 1.00 93.62 269 GLU A N 1
ATOM 2093 C CA . GLU A 1 269 ? 8.767 -4.740 -8.754 1.00 93.62 269 GLU A CA 1
ATOM 2094 C C . GLU A 1 269 ? 9.019 -4.726 -7.243 1.00 93.62 269 GLU A C 1
ATOM 2096 O O . GLU A 1 269 ? 8.086 -4.850 -6.450 1.00 93.62 269 GLU A O 1
ATOM 2101 N N . GLY A 1 270 ? 10.278 -4.538 -6.830 1.00 91.56 270 GLY A N 1
ATOM 2102 C CA . GLY A 1 270 ? 10.640 -4.454 -5.412 1.00 91.56 270 GLY A CA 1
ATOM 2103 C C . GLY A 1 270 ? 9.921 -3.308 -4.703 1.00 91.56 270 GLY A C 1
ATOM 2104 O O . GLY A 1 270 ? 9.364 -3.478 -3.616 1.00 91.56 270 GLY A O 1
ATOM 2105 N N . SER A 1 271 ? 9.880 -2.151 -5.364 1.00 93.75 271 SER A N 1
ATOM 2106 C CA . SER A 1 271 ? 9.186 -0.953 -4.906 1.00 93.75 271 SER A CA 1
ATOM 2107 C C . SER A 1 271 ? 7.685 -1.201 -4.702 1.00 93.75 271 SER A C 1
ATOM 2109 O O . SER A 1 271 ? 7.144 -0.856 -3.644 1.00 93.75 271 SER A O 1
ATOM 2111 N N . PHE A 1 272 ? 7.016 -1.830 -5.668 1.00 96.00 272 PHE A N 1
ATOM 2112 C CA . PHE A 1 272 ? 5.589 -2.132 -5.598 1.00 96.00 272 PHE A CA 1
ATOM 2113 C C . PHE A 1 272 ? 5.280 -3.214 -4.556 1.00 96.00 272 PHE A C 1
ATOM 2115 O O . PHE A 1 272 ? 4.518 -2.969 -3.621 1.00 96.00 272 PHE A O 1
ATOM 2122 N N . SER A 1 273 ? 5.944 -4.371 -4.636 1.00 95.31 273 SER A N 1
ATOM 2123 C CA . SER A 1 273 ? 5.705 -5.513 -3.741 1.00 95.31 273 SER A CA 1
ATOM 2124 C C . SER A 1 273 ? 5.934 -5.152 -2.266 1.00 95.31 273 SER A C 1
ATOM 2126 O O . SER A 1 273 ? 5.207 -5.596 -1.372 1.00 95.31 273 SER A O 1
ATOM 2128 N N . GLY A 1 274 ? 6.917 -4.290 -1.981 1.00 94.12 274 GLY A N 1
ATOM 2129 C CA . GLY A 1 274 ? 7.154 -3.752 -0.642 1.00 94.12 274 GLY A CA 1
ATOM 2130 C C . GLY A 1 274 ? 5.967 -2.985 -0.061 1.00 94.12 274 GLY A C 1
ATOM 2131 O O . GLY A 1 274 ? 5.634 -3.164 1.115 1.00 94.12 274 GLY A O 1
ATOM 2132 N N . ARG A 1 275 ? 5.316 -2.151 -0.883 1.00 96.38 275 ARG A N 1
ATOM 2133 C CA . ARG A 1 275 ? 4.099 -1.413 -0.511 1.00 96.38 275 ARG A CA 1
ATOM 2134 C C . ARG A 1 275 ? 2.918 -2.361 -0.383 1.00 96.38 275 ARG A C 1
ATOM 2136 O O . ARG A 1 275 ? 2.265 -2.349 0.659 1.00 96.38 275 ARG A O 1
ATOM 2143 N N . ASN A 1 276 ? 2.724 -3.231 -1.373 1.00 97.19 276 ASN A N 1
ATOM 2144 C CA . ASN A 1 276 ? 1.633 -4.197 -1.408 1.00 97.19 276 ASN A CA 1
ATOM 2145 C C . ASN A 1 276 ? 1.601 -5.073 -0.140 1.00 97.19 276 ASN A C 1
ATOM 2147 O O . ASN A 1 276 ? 0.558 -5.240 0.484 1.00 97.19 276 ASN A O 1
ATOM 2151 N N . LYS A 1 277 ? 2.758 -5.527 0.364 1.00 96.94 277 LYS A N 1
ATOM 2152 C CA . LYS A 1 277 ? 2.840 -6.269 1.643 1.00 96.94 277 LYS A CA 1
ATOM 2153 C C . LYS A 1 277 ? 2.245 -5.514 2.833 1.00 96.94 277 LYS A C 1
ATOM 2155 O O . LYS A 1 277 ? 1.609 -6.124 3.694 1.00 96.94 277 LYS A O 1
ATOM 2160 N N . LEU A 1 278 ? 2.471 -4.203 2.915 1.00 97.88 278 LEU A N 1
ATOM 2161 C CA . LEU A 1 278 ? 1.897 -3.373 3.975 1.00 97.88 278 LEU A CA 1
ATOM 2162 C C . LEU A 1 278 ? 0.410 -3.104 3.728 1.00 97.88 278 LEU A C 1
ATOM 2164 O O . LEU A 1 278 ? -0.357 -3.097 4.689 1.00 97.88 278 LEU A O 1
ATOM 2168 N N . VAL A 1 279 ? -0.008 -2.938 2.472 1.00 98.06 279 VAL A N 1
ATOM 2169 C CA . VAL A 1 279 ? -1.422 -2.787 2.101 1.00 98.06 279 VAL A CA 1
ATOM 2170 C C . VAL A 1 279 ? -2.215 -4.049 2.444 1.00 98.06 279 VAL A C 1
ATOM 2172 O O . VAL A 1 279 ? -3.209 -3.962 3.163 1.00 98.06 279 VAL A O 1
ATOM 2175 N N . ALA A 1 280 ? -1.743 -5.231 2.050 1.00 97.56 280 ALA A N 1
ATOM 2176 C CA . ALA A 1 280 ? -2.344 -6.514 2.408 1.00 97.56 280 ALA A CA 1
ATOM 2177 C C . ALA A 1 280 ? -2.460 -6.685 3.934 1.00 97.56 280 ALA A C 1
ATOM 2179 O O . ALA A 1 280 ? -3.471 -7.156 4.460 1.00 97.56 280 ALA A O 1
ATOM 2180 N N . LEU A 1 281 ? -1.450 -6.239 4.684 1.00 97.12 281 LEU A N 1
ATOM 2181 C CA . LEU A 1 281 ? -1.485 -6.233 6.144 1.00 97.12 281 LEU A CA 1
ATOM 2182 C C . LEU A 1 281 ? -2.558 -5.265 6.681 1.00 97.12 281 LEU A C 1
ATOM 2184 O O . LEU A 1 281 ? -3.322 -5.641 7.571 1.00 97.12 281 LEU A O 1
ATOM 2188 N N . ILE A 1 282 ? -2.672 -4.056 6.124 1.00 97.94 282 ILE A N 1
ATOM 2189 C CA . ILE A 1 282 ? -3.740 -3.096 6.449 1.00 97.94 282 ILE A CA 1
ATOM 2190 C C . ILE A 1 282 ? -5.122 -3.719 6.191 1.00 97.94 282 ILE A C 1
ATOM 2192 O O . ILE A 1 282 ? -5.979 -3.660 7.073 1.00 97.94 282 ILE A O 1
ATOM 2196 N N . VAL A 1 283 ? -5.328 -4.378 5.045 1.00 97.38 283 VAL A N 1
ATOM 2197 C CA . VAL A 1 283 ? -6.574 -5.093 4.705 1.00 97.38 283 VAL A CA 1
ATOM 2198 C C . VAL A 1 283 ? -6.920 -6.136 5.769 1.00 97.38 283 VAL A C 1
ATOM 2200 O O . VAL A 1 283 ? -8.056 -6.171 6.256 1.00 97.38 283 VAL A O 1
ATOM 2203 N N . ARG A 1 284 ? -5.939 -6.947 6.185 1.00 95.94 284 ARG A N 1
ATOM 2204 C CA . ARG A 1 284 ? -6.107 -7.962 7.239 1.00 95.94 284 ARG A CA 1
ATOM 2205 C C . ARG A 1 284 ? -6.457 -7.336 8.588 1.00 95.94 284 ARG A C 1
ATOM 2207 O O . ARG A 1 284 ? -7.375 -7.803 9.258 1.00 95.94 284 ARG A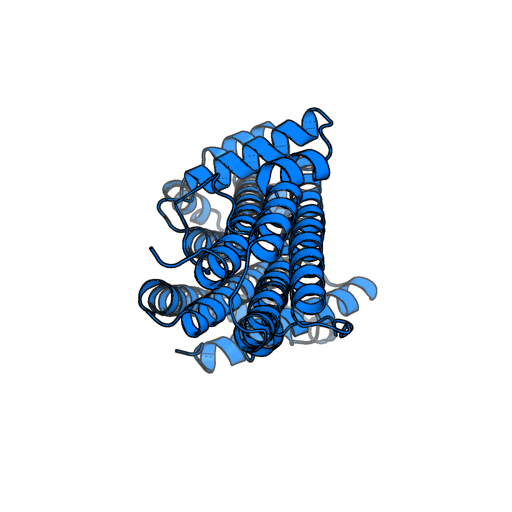 O 1
ATOM 2214 N N . LEU A 1 285 ? -5.785 -6.255 8.983 1.00 95.75 285 LEU A N 1
ATOM 2215 C CA . LEU A 1 285 ? -6.087 -5.555 10.236 1.00 95.75 285 LEU A CA 1
ATOM 2216 C C . LEU A 1 285 ? -7.487 -4.929 10.224 1.00 95.75 285 LEU A C 1
ATOM 2218 O O . LEU A 1 285 ? -8.209 -5.052 11.214 1.00 95.75 285 LEU A O 1
ATOM 2222 N N . LEU A 1 286 ? -7.911 -4.329 9.107 1.00 95.94 286 LEU A N 1
ATOM 2223 C CA . LEU A 1 286 ? -9.290 -3.861 8.926 1.00 95.94 286 LEU A CA 1
ATOM 2224 C C . LEU A 1 286 ? -10.289 -5.023 9.032 1.00 95.94 286 LEU A C 1
ATOM 2226 O O . LEU A 1 286 ? -11.340 -4.877 9.659 1.00 95.94 286 LEU A O 1
ATOM 2230 N N . ALA A 1 287 ? -9.941 -6.198 8.495 1.00 94.75 287 ALA A N 1
ATOM 2231 C CA . ALA A 1 287 ? -10.793 -7.384 8.547 1.00 94.75 287 ALA A CA 1
ATOM 2232 C C . ALA A 1 287 ? -10.940 -7.951 9.964 1.00 94.75 287 ALA A C 1
ATOM 2234 O O . ALA A 1 287 ? -11.973 -8.538 10.277 1.00 94.75 287 ALA A O 1
ATOM 2235 N N . LEU A 1 288 ? -9.954 -7.743 10.835 1.00 92.75 288 LEU A N 1
ATOM 2236 C CA . LEU A 1 288 ? -10.063 -8.060 12.258 1.00 92.75 288 LEU A CA 1
ATOM 2237 C C . LEU A 1 288 ? -10.852 -6.982 13.009 1.00 92.75 288 LEU A C 1
ATOM 2239 O O . LEU A 1 288 ? -11.735 -7.298 13.806 1.00 92.75 288 LEU A O 1
ATOM 2243 N N . LEU A 1 289 ? -10.581 -5.705 12.731 1.00 91.81 289 LEU A N 1
ATOM 2244 C CA . LEU A 1 289 ? -11.247 -4.575 13.381 1.00 91.81 289 LEU A CA 1
ATOM 2245 C C . LEU A 1 289 ? -12.748 -4.528 13.107 1.00 91.81 289 LEU A C 1
ATOM 2247 O O . LEU A 1 289 ? -13.518 -4.239 14.021 1.00 91.81 289 LEU A O 1
ATOM 2251 N N . LYS A 1 290 ? -13.190 -4.874 11.894 1.00 92.50 290 LYS A N 1
ATOM 2252 C CA . LYS A 1 290 ? -14.622 -4.926 11.555 1.00 92.50 290 LYS A CA 1
ATOM 2253 C C . LYS A 1 290 ? -15.410 -5.915 12.419 1.00 92.50 290 LYS A C 1
ATOM 2255 O O . LYS A 1 290 ? -16.622 -5.778 12.556 1.00 92.50 290 LYS A O 1
ATOM 2260 N N . LEU A 1 291 ? -14.741 -6.918 12.997 1.00 90.81 291 LEU A N 1
ATOM 2261 C CA . LEU A 1 291 ? -15.364 -7.914 13.871 1.00 90.81 291 LEU A CA 1
ATOM 2262 C C . LEU A 1 291 ? -15.514 -7.420 15.314 1.00 90.81 291 LEU A C 1
ATOM 2264 O O . LEU A 1 291 ? -16.272 -8.018 16.081 1.00 90.81 291 LEU A O 1
ATOM 2268 N N . ALA A 1 292 ? -14.844 -6.326 15.684 1.00 87.94 292 ALA A N 1
ATOM 2269 C CA . ALA A 1 292 ? -14.934 -5.755 17.016 1.00 87.94 292 ALA A CA 1
ATOM 2270 C C . ALA A 1 292 ? -16.373 -5.261 17.292 1.00 87.94 292 ALA A C 1
ATOM 2272 O O . ALA A 1 292 ? -16.864 -4.396 16.566 1.00 87.94 292 ALA A O 1
ATOM 2273 N N . PRO A 1 293 ? -17.071 -5.737 18.345 1.00 87.44 293 PRO A N 1
ATOM 2274 C CA . PRO A 1 293 ? -18.364 -5.232 18.780 1.00 87.44 293 PRO A CA 1
ATOM 2275 C C . PRO A 1 293 ? -18.424 -3.709 18.872 1.00 87.44 293 PRO A C 1
ATOM 2277 O O . PRO A 1 293 ? -19.380 -3.184 18.322 1.00 87.44 293 PRO A O 1
ATOM 2280 N N . PRO A 1 294 ? -17.429 -2.976 19.423 1.00 85.44 294 PRO A N 1
ATOM 2281 C CA . PRO A 1 294 ? -17.467 -1.514 19.407 1.00 85.44 294 PRO A CA 1
ATOM 2282 C C . PRO A 1 294 ? -17.633 -0.933 17.994 1.00 85.44 294 PRO A C 1
ATOM 2284 O O . PRO A 1 294 ? -18.465 -0.055 17.784 1.00 85.44 294 PRO A O 1
ATOM 2287 N N . ILE A 1 295 ? -16.911 -1.480 17.011 1.00 87.38 295 ILE A N 1
ATOM 2288 C CA . ILE A 1 295 ? -17.042 -1.086 15.606 1.00 87.38 295 ILE A CA 1
ATOM 2289 C C . ILE A 1 295 ? -18.412 -1.473 15.052 1.00 87.38 295 ILE A C 1
ATOM 2291 O O . ILE A 1 295 ? -19.029 -0.675 14.367 1.00 87.38 295 ILE A O 1
ATOM 2295 N N . ARG A 1 296 ? -18.926 -2.665 15.363 1.00 88.06 296 ARG A N 1
ATOM 2296 C CA . ARG A 1 296 ? -20.213 -3.145 14.831 1.00 88.06 296 ARG A CA 1
ATOM 2297 C C . ARG A 1 296 ? -21.434 -2.455 15.438 1.00 88.06 296 ARG A C 1
ATOM 2299 O O . ARG A 1 296 ? -22.464 -2.380 14.780 1.00 88.06 296 ARG A O 1
ATOM 2306 N N . THR A 1 297 ? -21.347 -2.029 16.696 1.00 86.31 297 THR A N 1
ATOM 2307 C CA . THR A 1 297 ? -22.467 -1.424 17.432 1.00 86.31 297 THR A CA 1
ATOM 2308 C C . THR A 1 297 ? -22.495 0.096 17.337 1.00 86.31 297 THR A C 1
ATOM 2310 O O . THR A 1 297 ? -23.531 0.690 17.620 1.00 86.31 297 THR A O 1
ATOM 2313 N N . SER A 1 298 ? -21.373 0.733 16.986 1.00 85.69 298 SER A N 1
ATOM 2314 C CA . SER A 1 298 ? -21.344 2.172 16.717 1.00 85.69 298 SER A CA 1
ATOM 2315 C C . SER A 1 298 ? -21.994 2.456 15.358 1.00 85.69 298 SER A C 1
ATOM 2317 O O . SER A 1 298 ? -21.726 1.722 14.407 1.00 85.69 298 SER A O 1
ATOM 2319 N N . PRO A 1 299 ? -22.797 3.525 15.215 1.00 84.12 299 PRO A N 1
ATOM 2320 C CA . PRO A 1 299 ? -23.328 3.926 13.912 1.00 84.12 299 PRO A CA 1
ATOM 2321 C C . PRO A 1 299 ? -22.215 4.284 12.915 1.00 84.12 299 PRO A C 1
ATOM 2323 O O . PRO A 1 299 ? -22.369 4.069 11.719 1.00 84.12 299 PRO A O 1
ATOM 2326 N N . PHE A 1 300 ? -21.071 4.778 13.400 1.00 86.06 300 PHE A N 1
ATOM 2327 C CA . PHE A 1 300 ? -19.973 5.253 12.553 1.00 86.06 300 PHE A CA 1
ATOM 2328 C C . PHE A 1 300 ? -18.873 4.218 12.318 1.00 86.06 300 PHE A C 1
ATOM 2330 O O . PHE A 1 300 ? -18.101 4.346 11.369 1.00 86.06 300 PHE A O 1
ATOM 2337 N N . GLY A 1 301 ? -18.787 3.189 13.163 1.00 88.25 301 GLY A N 1
ATOM 2338 C CA . GLY A 1 301 ? -17.744 2.168 13.073 1.00 88.25 301 GLY A CA 1
ATOM 2339 C C . GLY A 1 301 ? -17.705 1.454 11.714 1.00 88.25 301 GLY A C 1
ATOM 2340 O O . GLY A 1 301 ? -16.645 1.442 11.083 1.00 88.25 301 GLY A O 1
ATOM 2341 N N . PRO A 1 302 ? -18.826 0.902 11.207 1.00 91.62 302 PRO A N 1
ATOM 2342 C CA . PRO A 1 302 ? -18.834 0.185 9.938 1.00 91.62 302 PRO A CA 1
ATOM 2343 C C . PRO A 1 302 ? -18.537 1.102 8.754 1.00 91.62 302 PRO A C 1
ATOM 2345 O O . PRO A 1 302 ? -17.871 0.679 7.812 1.00 91.62 302 PRO A O 1
ATOM 2348 N N . ILE A 1 303 ? -18.989 2.357 8.824 1.00 90.50 303 ILE A N 1
ATOM 2349 C CA . ILE A 1 303 ? -18.744 3.348 7.779 1.00 90.50 303 ILE A CA 1
ATOM 2350 C C . ILE A 1 303 ? -17.251 3.688 7.728 1.00 90.50 303 ILE A C 1
ATOM 2352 O O . ILE A 1 303 ? -16.662 3.657 6.655 1.00 90.50 303 ILE A O 1
ATOM 2356 N N . GLY A 1 304 ? -16.599 3.897 8.877 1.00 89.69 304 GLY A N 1
ATOM 2357 C CA . GLY A 1 304 ? -15.152 4.128 8.937 1.00 89.69 304 GLY A CA 1
ATOM 2358 C C . GLY A 1 304 ? -14.314 2.986 8.389 1.00 89.69 304 GLY A C 1
ATOM 2359 O O . GLY A 1 304 ? -13.358 3.225 7.651 1.00 89.69 304 GLY A O 1
ATOM 2360 N N . ILE A 1 305 ? -14.702 1.746 8.682 1.00 93.12 305 ILE A N 1
ATOM 2361 C CA . ILE A 1 305 ? -14.069 0.572 8.080 1.00 93.12 305 ILE A CA 1
ATOM 2362 C C . ILE A 1 305 ? -14.317 0.529 6.567 1.00 93.12 305 ILE A C 1
ATOM 2364 O O . ILE A 1 305 ? -13.379 0.295 5.809 1.00 93.12 305 ILE A O 1
ATOM 2368 N N . GLY A 1 306 ? -15.550 0.783 6.118 1.00 93.25 306 GLY A N 1
ATOM 2369 C CA . GLY A 1 306 ? -15.894 0.850 4.698 1.00 93.25 306 GLY A CA 1
ATOM 2370 C C . GLY A 1 306 ? -15.060 1.892 3.953 1.00 93.25 306 GLY A C 1
ATOM 2371 O O . GLY A 1 306 ? -14.450 1.574 2.936 1.00 93.25 306 GLY A O 1
ATOM 2372 N N . SER A 1 307 ? -14.948 3.107 4.495 1.00 92.06 307 SER A N 1
ATOM 2373 C CA . SER A 1 307 ? -14.172 4.188 3.881 1.00 92.06 307 SER A CA 1
ATOM 2374 C C . SER A 1 307 ? -12.684 3.846 3.838 1.00 92.06 307 SER A C 1
ATOM 2376 O O . SER A 1 307 ? -12.023 4.135 2.844 1.00 92.06 307 SER A O 1
ATOM 2378 N N . ALA A 1 308 ? -12.153 3.203 4.884 1.00 93.81 308 ALA A N 1
ATOM 2379 C CA . ALA A 1 308 ? -10.774 2.727 4.892 1.00 93.81 308 ALA A CA 1
ATOM 2380 C C . ALA A 1 308 ? -10.532 1.652 3.817 1.00 93.81 308 ALA A C 1
ATOM 2382 O O . ALA A 1 308 ? -9.521 1.725 3.126 1.00 93.81 308 ALA A O 1
ATOM 2383 N N . TYR A 1 309 ? -11.462 0.708 3.618 1.00 95.38 309 TYR A N 1
ATOM 2384 C CA . TYR A 1 309 ? -11.365 -0.265 2.524 1.00 95.38 309 TYR A CA 1
ATOM 2385 C C . TYR A 1 309 ? -11.374 0.399 1.150 1.00 95.38 309 TYR A C 1
ATOM 2387 O O . TYR A 1 309 ? -10.524 0.075 0.328 1.00 95.38 309 TYR A O 1
ATOM 2395 N N . LEU A 1 310 ? -12.291 1.339 0.901 1.00 93.62 310 LEU A N 1
ATOM 2396 C CA . LEU A 1 310 ? -12.363 2.044 -0.382 1.00 93.62 310 LEU A CA 1
ATOM 2397 C C . LEU A 1 310 ? -11.078 2.830 -0.671 1.00 93.62 310 LEU A C 1
ATOM 2399 O O . LEU A 1 310 ? -10.570 2.772 -1.787 1.00 93.62 310 LEU A O 1
ATOM 2403 N N . LEU A 1 311 ? -10.514 3.503 0.338 1.00 92.88 311 LEU A N 1
ATOM 2404 C CA . LEU A 1 311 ? -9.222 4.181 0.205 1.00 92.88 311 LEU A CA 1
ATOM 2405 C C . LEU A 1 311 ? -8.076 3.212 -0.070 1.00 92.88 311 LEU A C 1
ATOM 2407 O O . LEU A 1 311 ? -7.213 3.529 -0.878 1.00 92.88 311 LEU A O 1
ATOM 2411 N N . VAL A 1 312 ? -8.057 2.055 0.592 1.00 95.75 312 VAL A N 1
ATOM 2412 C CA . VAL A 1 312 ? -7.042 1.021 0.366 1.00 95.75 312 VAL A CA 1
ATOM 2413 C C . VAL A 1 312 ? -7.132 0.465 -1.053 1.00 95.75 312 VAL A C 1
ATOM 2415 O O . VAL A 1 312 ? -6.109 0.386 -1.721 1.00 95.75 312 VAL A O 1
ATOM 2418 N N . ILE A 1 313 ? -8.337 0.148 -1.536 1.00 95.12 313 ILE A N 1
ATOM 2419 C CA . ILE A 1 313 ? -8.559 -0.327 -2.911 1.00 95.12 313 ILE A CA 1
ATOM 2420 C C . ILE A 1 313 ? -8.106 0.733 -3.917 1.00 95.12 313 ILE A C 1
ATOM 2422 O O . ILE A 1 313 ? -7.360 0.427 -4.842 1.00 95.12 313 ILE A O 1
ATOM 2426 N N . GLY A 1 314 ? -8.527 1.986 -3.724 1.00 92.56 314 GLY A N 1
ATOM 2427 C CA . GLY A 1 314 ? -8.111 3.086 -4.586 1.00 92.56 314 GLY A CA 1
ATOM 2428 C C . GLY A 1 314 ? -6.594 3.277 -4.573 1.00 92.56 314 GLY A C 1
ATOM 2429 O O . GLY A 1 314 ? -5.985 3.348 -5.633 1.00 92.56 314 GLY A O 1
ATOM 2430 N N . TYR A 1 315 ? -5.970 3.307 -3.391 1.00 94.31 315 TYR A N 1
ATOM 2431 C CA . TYR A 1 315 ? -4.517 3.420 -3.239 1.00 94.31 315 TYR A CA 1
ATOM 2432 C C . TYR A 1 315 ? -3.764 2.288 -3.944 1.00 94.31 315 TYR A C 1
ATOM 2434 O O . TYR A 1 315 ? -2.786 2.564 -4.637 1.00 94.31 315 TYR A O 1
ATOM 2442 N N . GLU A 1 316 ? -4.211 1.043 -3.785 1.00 96.06 316 GLU A N 1
ATOM 2443 C CA . GLU A 1 316 ? -3.580 -0.129 -4.396 1.00 96.06 316 GLU A CA 1
ATOM 2444 C C . GLU A 1 316 ? -3.621 -0.040 -5.922 1.00 96.06 316 GLU A C 1
ATOM 2446 O O . GLU A 1 316 ? -2.582 -0.081 -6.580 1.00 96.06 316 GLU A O 1
ATOM 2451 N N . LEU A 1 317 ? -4.812 0.190 -6.484 1.00 93.69 317 LEU A N 1
ATOM 2452 C CA . LEU A 1 317 ? -4.994 0.309 -7.929 1.00 93.69 317 LEU A CA 1
ATOM 2453 C C . LEU A 1 317 ? -4.211 1.492 -8.503 1.00 93.69 317 LEU A C 1
ATOM 2455 O O . LEU A 1 317 ? -3.582 1.347 -9.548 1.00 93.69 317 LEU A O 1
ATOM 2459 N N . TYR A 1 318 ? -4.182 2.636 -7.817 1.00 90.25 318 TYR A N 1
ATOM 2460 C CA . TYR A 1 318 ? -3.357 3.769 -8.240 1.00 90.25 318 TYR A CA 1
ATOM 2461 C C . TYR A 1 318 ? -1.871 3.471 -8.199 1.00 90.25 318 TYR A C 1
ATOM 2463 O O . TYR A 1 318 ? -1.153 3.786 -9.137 1.00 90.25 318 TYR A O 1
ATOM 2471 N N . THR A 1 319 ? -1.397 2.858 -7.122 1.00 93.62 319 THR A N 1
ATOM 2472 C CA . THR A 1 319 ? 0.025 2.557 -6.988 1.00 93.62 319 THR A CA 1
ATOM 2473 C C . THR A 1 319 ? 0.452 1.564 -8.068 1.00 93.62 319 THR A C 1
ATOM 2475 O O . THR A 1 319 ? 1.507 1.748 -8.672 1.00 93.62 319 THR A O 1
ATOM 2478 N N . ALA A 1 320 ? -0.374 0.556 -8.364 1.00 94.94 320 ALA A N 1
ATOM 2479 C CA . ALA A 1 320 ? -0.136 -0.382 -9.458 1.00 94.94 320 ALA A CA 1
ATOM 2480 C C . ALA A 1 320 ? -0.122 0.335 -10.816 1.00 94.94 320 ALA A C 1
ATOM 2482 O O . ALA A 1 320 ? 0.781 0.118 -11.624 1.00 94.94 320 ALA A O 1
ATOM 2483 N N . HIS A 1 321 ? -1.077 1.242 -11.032 1.00 93.00 321 HIS A N 1
ATOM 2484 C CA . HIS A 1 321 ? -1.143 2.079 -12.222 1.00 93.00 321 HIS A CA 1
ATOM 2485 C C . HIS A 1 321 ? 0.115 2.922 -12.417 1.00 93.00 321 HIS A C 1
ATOM 2487 O O . HIS A 1 321 ? 0.631 2.928 -13.522 1.00 93.00 321 HIS A O 1
ATOM 2493 N N . ASP A 1 322 ? 0.638 3.582 -11.382 1.00 91.88 322 ASP A N 1
ATOM 2494 C CA . ASP A 1 322 ? 1.849 4.409 -11.489 1.00 91.88 322 ASP A CA 1
ATOM 2495 C C . ASP A 1 322 ? 3.099 3.566 -11.792 1.00 91.88 322 ASP A C 1
ATOM 2497 O O . ASP A 1 322 ? 3.979 3.992 -12.532 1.00 91.88 322 ASP A O 1
ATOM 2501 N N . HIS A 1 323 ? 3.198 2.351 -11.237 1.00 94.56 323 HIS A N 1
ATOM 2502 C CA . HIS A 1 323 ? 4.354 1.477 -11.484 1.00 94.56 323 HIS A CA 1
ATOM 2503 C C . HIS A 1 323 ? 4.323 0.849 -12.882 1.00 94.56 323 HIS A C 1
ATOM 2505 O O . HIS A 1 323 ? 5.377 0.582 -13.458 1.00 94.56 323 HIS A O 1
ATOM 2511 N N . VAL A 1 324 ? 3.135 0.619 -13.437 1.00 94.19 324 VAL A N 1
ATOM 2512 C CA . VAL A 1 324 ? 2.962 0.164 -14.822 1.00 94.19 324 VAL A CA 1
ATOM 2513 C C . VAL A 1 324 ? 3.048 1.342 -15.802 1.00 94.19 324 VAL A C 1
ATOM 2515 O O . VAL A 1 324 ? 3.635 1.198 -16.873 1.00 94.19 324 VAL A O 1
ATOM 2518 N N . ASP A 1 325 ? 2.557 2.503 -15.367 1.00 88.44 325 ASP A N 1
ATOM 2519 C CA . ASP A 1 325 ? 2.334 3.741 -16.113 1.00 88.44 325 ASP A CA 1
ATOM 2520 C C . ASP A 1 325 ? 1.344 3.560 -17.268 1.00 88.44 325 ASP A C 1
ATOM 2522 O O . ASP A 1 325 ? 1.679 3.628 -18.445 1.00 88.44 325 ASP A O 1
ATOM 2526 N N . SER A 1 326 ? 0.094 3.240 -16.921 1.00 76.81 326 SER A N 1
ATOM 2527 C CA . SER A 1 326 ? -0.974 3.158 -17.919 1.00 76.81 326 SER A CA 1
ATOM 2528 C C . SER A 1 326 ? -1.499 4.566 -18.244 1.00 76.81 326 SER A C 1
ATOM 2530 O O . SER A 1 326 ? -1.758 5.349 -17.340 1.00 76.81 326 SER A O 1
ATOM 2532 N N . ASP A 1 327 ? -1.771 4.895 -19.508 1.00 72.19 327 ASP A N 1
ATOM 2533 C CA . ASP A 1 327 ? -2.271 6.230 -19.913 1.00 72.19 327 ASP A CA 1
ATOM 2534 C C . ASP A 1 327 ? -3.667 6.611 -19.366 1.00 72.19 327 ASP A C 1
ATOM 2536 O O . ASP A 1 327 ? -4.255 7.626 -19.754 1.00 72.19 327 ASP A O 1
ATOM 2540 N N . LYS A 1 328 ? -4.282 5.785 -18.511 1.00 59.28 328 LYS A N 1
ATOM 2541 C CA . LYS A 1 328 ? -5.665 5.997 -18.076 1.00 59.28 328 LYS A CA 1
ATOM 2542 C C . LYS A 1 328 ? -5.829 7.193 -17.145 1.00 59.28 328 LYS A C 1
ATOM 2544 O O . LYS A 1 328 ? -6.899 7.805 -17.164 1.00 59.28 328 LYS A O 1
ATOM 2549 N N . PHE A 1 329 ? -4.811 7.533 -16.351 1.00 61.22 329 PHE A N 1
ATOM 2550 C CA . PHE A 1 329 ? -4.901 8.590 -15.343 1.00 61.22 329 PHE A CA 1
ATOM 2551 C C . PHE A 1 329 ? -3.587 9.389 -15.224 1.00 61.22 329 PHE A C 1
ATOM 2553 O O . PHE A 1 329 ? -2.709 8.996 -14.463 1.00 61.22 329 PHE A O 1
ATOM 2560 N N . PRO A 1 330 ? -3.450 10.559 -15.881 1.00 56.94 330 PRO A N 1
ATOM 2561 C CA . PRO A 1 330 ? -2.208 11.353 -15.898 1.00 56.94 330 PRO A CA 1
ATOM 2562 C C . PRO A 1 330 ? -1.907 12.110 -14.585 1.00 56.94 330 PRO A C 1
ATOM 2564 O O . PRO A 1 330 ? -1.224 13.132 -14.591 1.00 56.94 330 PRO A O 1
ATOM 2567 N N . PHE A 1 331 ? -2.468 11.688 -13.452 1.00 56.59 331 PHE A N 1
ATOM 2568 C CA . PHE A 1 331 ? -2.562 12.527 -12.252 1.00 56.59 331 PHE A CA 1
ATOM 2569 C C . PHE A 1 331 ? -1.479 12.247 -11.200 1.00 56.59 331 PHE A C 1
ATOM 2571 O O . PHE A 1 331 ? -1.253 13.095 -10.336 1.00 56.59 331 PHE A O 1
ATOM 2578 N N . PHE A 1 332 ? -0.786 11.106 -11.279 1.00 61.50 332 PHE A N 1
ATOM 2579 C CA . PHE A 1 332 ? 0.213 10.693 -10.294 1.00 61.50 332 PHE A CA 1
ATOM 2580 C C . PHE A 1 332 ? 1.499 10.175 -10.936 1.00 61.50 332 PHE A C 1
ATOM 2582 O O . PHE A 1 332 ? 1.824 9.001 -10.903 1.00 61.50 332 PHE A O 1
ATOM 2589 N N . ASP A 1 333 ? 2.320 11.090 -11.437 1.00 70.75 333 ASP A N 1
ATOM 2590 C CA . ASP A 1 333 ? 3.711 10.788 -11.799 1.00 70.75 333 ASP A CA 1
ATOM 2591 C C . ASP A 1 333 ? 4.582 10.655 -10.521 1.00 70.75 333 ASP A C 1
ATOM 2593 O O . ASP A 1 333 ? 5.480 11.456 -10.226 1.00 70.75 333 ASP A O 1
ATOM 2597 N N . ARG A 1 334 ? 4.221 9.704 -9.640 1.00 79.44 334 ARG A N 1
ATOM 2598 C CA . ARG A 1 334 ? 4.919 9.444 -8.363 1.00 79.44 334 ARG A CA 1
ATOM 2599 C C . ARG A 1 334 ? 6.229 8.716 -8.603 1.00 79.44 334 ARG A C 1
ATOM 2601 O O . ARG A 1 334 ? 7.250 9.043 -7.979 1.00 79.44 334 ARG A O 1
ATOM 2608 N N . VAL A 1 335 ? 6.166 7.731 -9.490 1.00 87.62 335 VAL A N 1
ATOM 2609 C CA . VAL A 1 335 ? 7.275 6.921 -9.973 1.00 87.62 335 VAL A CA 1
ATOM 2610 C C . VAL A 1 335 ? 7.187 6.864 -11.491 1.00 87.62 335 VAL A C 1
ATOM 2612 O O . VAL A 1 335 ? 6.095 6.831 -12.043 1.00 87.62 335 VAL A O 1
ATOM 2615 N N . GLN A 1 336 ? 8.339 6.832 -12.155 1.00 90.00 336 GLN A N 1
ATOM 2616 C CA . GLN A 1 336 ? 8.379 6.533 -13.581 1.00 90.00 336 GLN A CA 1
ATOM 2617 C C . GLN A 1 336 ? 8.097 5.043 -13.745 1.00 90.00 336 GLN A C 1
ATOM 2619 O O . GLN A 1 336 ? 8.934 4.225 -13.353 1.00 90.00 336 GLN A O 1
ATOM 2624 N N . GLY A 1 337 ? 6.917 4.698 -14.253 1.00 93.12 337 GLY A N 1
ATOM 2625 C CA . GLY A 1 337 ? 6.538 3.305 -14.439 1.00 93.12 337 GLY A CA 1
ATOM 2626 C C . GLY A 1 337 ? 7.239 2.642 -15.620 1.00 93.12 337 GLY A C 1
ATOM 2627 O O . GLY A 1 337 ? 8.070 3.233 -16.319 1.00 93.12 337 GLY A O 1
ATOM 2628 N N . VAL A 1 338 ? 6.905 1.368 -15.822 1.00 95.69 338 VAL A N 1
ATOM 2629 C CA . VAL A 1 338 ? 7.504 0.509 -16.850 1.00 95.69 338 VAL A CA 1
ATOM 2630 C C . VAL A 1 338 ? 7.402 1.145 -18.234 1.00 95.69 338 VAL A C 1
ATOM 2632 O O . VAL A 1 338 ? 8.410 1.199 -18.942 1.00 95.69 338 VAL A O 1
ATOM 2635 N N . HIS A 1 339 ? 6.222 1.647 -18.605 1.00 94.44 339 HIS A N 1
ATOM 2636 C CA . HIS A 1 339 ? 5.982 2.235 -19.922 1.00 94.44 339 HIS A CA 1
ATOM 2637 C C . HIS A 1 339 ? 6.878 3.450 -20.181 1.00 94.44 339 HIS A C 1
ATOM 2639 O O . HIS A 1 339 ? 7.732 3.381 -21.067 1.00 94.44 339 HIS A O 1
ATOM 2645 N N . THR A 1 340 ? 6.813 4.497 -19.350 1.00 93.56 340 THR A N 1
ATOM 2646 C CA . THR A 1 340 ? 7.695 5.672 -19.477 1.00 93.56 340 THR A CA 1
ATOM 2647 C C . THR A 1 340 ? 9.186 5.317 -19.508 1.00 93.56 340 THR A C 1
ATOM 2649 O O . THR A 1 340 ? 9.926 5.864 -20.331 1.00 93.56 340 THR A O 1
ATOM 2652 N N . LEU A 1 341 ? 9.667 4.408 -18.650 1.00 95.06 341 LEU A N 1
ATOM 2653 C CA . LEU A 1 341 ? 11.088 4.027 -18.633 1.00 95.06 341 LEU A CA 1
ATOM 2654 C C . LEU A 1 341 ? 11.530 3.375 -19.953 1.00 95.06 341 LEU A C 1
ATOM 2656 O O . LEU A 1 341 ? 12.619 3.667 -20.470 1.00 95.06 341 LEU A O 1
ATOM 2660 N N . VAL A 1 342 ? 10.679 2.511 -20.511 1.00 95.44 342 VAL A N 1
ATOM 2661 C CA . VAL A 1 342 ? 10.888 1.894 -21.823 1.00 95.44 342 VAL A CA 1
ATOM 2662 C C . VAL A 1 342 ? 10.863 2.960 -22.913 1.00 95.44 342 VAL A C 1
ATOM 2664 O O . VAL A 1 342 ? 11.801 3.038 -23.707 1.00 95.44 342 VAL A O 1
ATOM 2667 N N . GLU A 1 343 ? 9.847 3.819 -22.938 1.00 94.62 343 GLU A N 1
ATOM 2668 C CA . GLU A 1 343 ? 9.703 4.850 -23.962 1.00 94.62 343 GLU A CA 1
ATOM 2669 C C . GLU A 1 343 ? 10.898 5.806 -24.003 1.00 94.62 343 GLU A C 1
ATOM 2671 O O . GLU A 1 343 ? 11.463 6.044 -25.071 1.00 94.62 343 GLU A O 1
ATOM 2676 N N . GLN A 1 344 ? 11.330 6.316 -22.847 1.00 93.50 344 GLN A N 1
ATOM 2677 C CA . GLN A 1 344 ? 12.455 7.251 -22.744 1.00 93.50 344 GLN A CA 1
ATOM 2678 C C . GLN A 1 344 ? 13.779 6.651 -23.232 1.00 93.50 344 GLN A C 1
ATOM 2680 O O . GLN A 1 344 ? 14.668 7.382 -23.680 1.00 93.50 344 GLN A O 1
ATOM 2685 N N . THR A 1 345 ? 13.923 5.329 -23.127 1.00 94.31 345 THR A N 1
ATOM 2686 C CA . THR A 1 345 ? 15.150 4.622 -23.504 1.00 94.31 345 THR A CA 1
ATOM 2687 C C . THR A 1 345 ? 15.118 4.147 -24.954 1.00 94.31 345 THR A C 1
ATOM 2689 O O . THR A 1 345 ? 16.145 4.217 -25.633 1.00 94.31 345 THR A O 1
ATOM 2692 N N . LEU A 1 346 ? 13.968 3.647 -25.420 1.00 92.94 346 LEU A N 1
ATOM 2693 C CA . LEU A 1 346 ? 13.843 2.963 -26.708 1.00 92.94 346 LEU A CA 1
ATOM 2694 C C . LEU A 1 346 ? 13.330 3.861 -27.839 1.00 92.94 346 LEU A C 1
ATOM 2696 O O . LEU A 1 346 ? 13.647 3.588 -28.998 1.00 92.94 346 LEU A O 1
ATOM 2700 N N . LYS A 1 347 ? 12.565 4.928 -27.556 1.00 90.25 347 LYS A N 1
ATOM 2701 C CA . LYS A 1 347 ? 12.069 5.808 -28.624 1.00 90.25 347 LYS A CA 1
ATOM 2702 C C . LYS A 1 347 ? 13.227 6.594 -29.263 1.00 90.25 347 LYS A C 1
ATOM 2704 O O . LYS A 1 347 ? 14.082 7.125 -28.548 1.00 90.25 347 LYS A O 1
ATOM 2709 N N . PRO A 1 348 ? 13.256 6.730 -30.605 1.00 80.38 348 PRO A N 1
ATOM 2710 C CA . PRO A 1 348 ? 14.254 7.550 -31.281 1.00 80.38 348 PRO A CA 1
ATOM 2711 C C . PRO A 1 348 ? 14.175 8.998 -30.788 1.00 80.38 348 PRO A C 1
ATOM 2713 O O . PRO A 1 348 ? 13.101 9.606 -30.804 1.00 80.38 348 PRO A O 1
ATOM 2716 N N . LYS A 1 349 ? 15.313 9.571 -30.381 1.00 77.88 349 LYS A N 1
ATOM 2717 C CA . LYS A 1 349 ? 15.401 11.016 -30.140 1.00 77.88 349 LYS A CA 1
ATOM 2718 C C . LYS A 1 349 ? 15.301 11.711 -31.495 1.00 77.88 349 LYS A C 1
ATOM 2720 O O . LYS A 1 349 ? 16.158 11.484 -32.347 1.00 77.88 349 LYS A O 1
ATOM 2725 N N . LYS A 1 350 ? 14.219 12.462 -31.699 1.00 62.41 350 LYS A N 1
ATOM 2726 C CA . LYS A 1 350 ? 14.029 13.295 -32.891 1.00 62.41 350 LYS A CA 1
ATOM 2727 C C . LYS A 1 350 ? 15.057 14.413 -32.959 1.00 62.41 350 LYS A C 1
ATOM 2729 O O . LYS A 1 350 ? 15.439 14.914 -31.876 1.00 62.41 350 LYS A O 1
#

pLDDT: mean 87.67, std 10.96, range [48.41, 98.06]

Foldseek 3Di:
DAQDPVLLVLLCCLLVPDLVVCPDPVNLVVLVVSLVVNLVSLVVLLVVLLCQLVPDPDLVSVLLSLLQLLLSLLSLLLSLLVNFDPPPDPVVVVVSVVSSVLSSCSRPPVVVQLDQPDDDDDDPALLVLLLSLLLVLLVLLLVLLLVLLVLLLVLLVVFDPVLLVVLLVDQLPCLVVVCPDVVCNSSSSSLNSSLVSLCSLCDNVCLNVLLVQLNVLSVVVVVVDRSSVVLCVLQVSVVLSVVLVVLSVVFPDDSVLSNVLSVVSSSLSSSLSSSSVSLSSSSVSLSSQCPGPVLVVDPCSSSSSSNSSSSSSSSSSVSSCCQSVDPPDPPDVSDNHPNNSSCVRRPDDD

Secondary structure (DSSP, 8-state):
-PPPHHHHHHHHHHHHS-GGGG-SHHHHHHHHHHHHHHHHHHHHHHHHHHHHHHH---HHHHHHHHHHHHHHHHHHHHHHHHTT-----HHHHHHHHHHHHHHHHHHH-GGGTSS--S-PPPPSSHHHHHHHHHHHHHHHHHHHHHHHHHHHHHHHHTS-HHHHHHHHH--TTTHHHHTT-TTTHHHHHHHHHHHHHHHHHH-GGGHHHHHHHHHHHHHHHHTT--HHHHHHHHH-HHHHHHHHHHHHHT--S-HHHHHHHHHHHHHHHHHHHHHHHHHHHHHHHHHHHTTSHHHHHSSSHHHHHHHHHHHHHHHHHHHHHHHHT-TT-TT--SS--HHHHHHHHHS---

Radius of gyration: 21.21 Å; chains: 1; bounding box: 50×38×70 Å

Sequence (350 aa):
MTLTPDYLAAAEALLGAPSHLRTKTASARQLHAQVRAFLPRSRKASKDLRKTWQRSQIVGERNLAEVQLLAATATDLAIAQRLFVNESSAQMREESSAITTTILRGLTNPEMLLRPTRVMPHYRGADHDLLAAVYQVLTSIEEDAIETTSDAITSAMTLNAAILKEAAEITGVDLKKWKKEARIEELMAFLIEAWEKLSILVGAENISRAQEIGSEATEKLREKVAVTKYVNHFLKTDEIYQETRNLLAAYTGSDKALAKLSPQIRDLEGSFSGRNKLVALIVRLLALLKLAPPIRTSPFGPIGIGSAYLLVIGYELYTAHDHVDSDKFPFFDRVQGVHTLVEQTLKPKK